Protein AF-A0A136JD74-F1 (afdb_monomer_lite)

InterPro domains:
  IPR011051 RmlC-like cupin domain superfamily [SSF51182] (63-181)
  IPR014710 RmlC-like jelly roll fold [G3DSA:2.60.120.10] (53-189)
  IPR047121 Uncharacterized protein YjlB-like [PTHR36448] (9-286)

Organism: NCBI:txid196109

Structure (mmCIF, N/CA/C/O backbone):
data_AF-A0A136JD74-F1
#
_entry.id   AF-A0A136JD74-F1
#
loop_
_atom_site.group_PDB
_atom_site.id
_atom_site.type_symbol
_atom_site.label_atom_id
_atom_site.label_alt_id
_atom_site.label_comp_id
_atom_site.label_asym_id
_atom_site.label_entity_id
_atom_site.label_seq_id
_atom_site.pdbx_PDB_ins_code
_atom_site.Cartn_x
_atom_site.Cartn_y
_atom_site.Cartn_z
_atom_site.occupancy
_atom_site.B_iso_or_equiv
_atom_site.auth_seq_id
_atom_site.auth_comp_id
_atom_site.auth_asym_id
_atom_site.auth_atom_id
_atom_site.pdbx_PDB_model_num
ATOM 1 N N . MET A 1 1 ? -27.145 -13.474 26.879 1.00 37.44 1 MET A N 1
ATOM 2 C CA . MET A 1 1 ? -27.107 -12.300 25.980 1.00 37.44 1 MET A CA 1
ATOM 3 C C . MET A 1 1 ? -26.942 -12.824 24.567 1.00 37.44 1 MET A C 1
ATOM 5 O O . MET A 1 1 ? -26.178 -13.767 24.407 1.00 37.44 1 MET A O 1
ATOM 9 N N . ALA A 1 2 ? -27.660 -12.288 23.581 1.00 28.25 2 ALA A N 1
ATOM 10 C CA . ALA A 1 2 ? -27.424 -12.648 22.185 1.00 28.25 2 ALA A CA 1
ATOM 11 C C . ALA A 1 2 ? -26.266 -11.797 21.651 1.00 28.25 2 ALA A C 1
ATOM 13 O O . ALA A 1 2 ? -26.368 -10.573 21.622 1.00 28.25 2 ALA A O 1
ATOM 14 N N . THR A 1 3 ? -25.163 -12.434 21.264 1.00 29.62 3 THR A N 1
ATOM 15 C CA . THR A 1 3 ? -24.104 -11.790 20.481 1.00 29.62 3 THR A CA 1
ATOM 16 C C . THR A 1 3 ? -24.661 -11.465 19.101 1.00 29.62 3 THR A C 1
ATOM 18 O O . THR A 1 3 ? -25.024 -12.377 18.359 1.00 29.62 3 THR A O 1
ATOM 21 N N . ALA A 1 4 ? -24.758 -10.180 18.764 1.00 30.02 4 ALA A N 1
ATOM 22 C CA . ALA A 1 4 ? -25.176 -9.755 17.436 1.00 30.02 4 ALA A CA 1
ATOM 23 C C . ALA A 1 4 ? -24.087 -10.125 16.418 1.00 30.02 4 ALA A C 1
ATOM 25 O O . ALA A 1 4 ? -23.020 -9.518 16.390 1.00 30.02 4 ALA A O 1
ATOM 26 N N . THR A 1 5 ? -24.347 -11.134 15.588 1.00 29.72 5 THR A N 1
ATOM 27 C CA . THR A 1 5 ? -23.496 -11.447 14.437 1.00 29.72 5 THR A CA 1
ATOM 28 C C . THR A 1 5 ? -23.802 -10.449 13.325 1.00 29.72 5 THR A C 1
ATOM 30 O O . THR A 1 5 ? -24.712 -10.663 12.522 1.00 29.72 5 THR A O 1
ATOM 33 N N . THR A 1 6 ? -23.055 -9.343 13.286 1.00 33.88 6 THR A N 1
ATOM 34 C CA . THR A 1 6 ? -23.098 -8.394 12.167 1.00 33.88 6 THR A CA 1
ATOM 35 C C . THR A 1 6 ? -22.727 -9.138 10.892 1.00 33.88 6 THR A C 1
ATOM 37 O O . THR A 1 6 ? -21.582 -9.541 10.701 1.00 33.88 6 THR A O 1
ATOM 40 N N . THR A 1 7 ? -23.715 -9.372 10.030 1.00 34.44 7 THR A N 1
ATOM 41 C CA . THR A 1 7 ? -23.489 -10.050 8.753 1.00 34.44 7 THR A CA 1
ATOM 42 C C . THR A 1 7 ? -23.015 -9.001 7.759 1.00 34.44 7 THR A C 1
ATOM 44 O O . THR A 1 7 ? -23.830 -8.322 7.140 1.00 34.44 7 THR A O 1
ATOM 47 N N . ILE A 1 8 ? -21.697 -8.832 7.649 1.00 45.12 8 ILE A N 1
ATOM 48 C CA . ILE A 1 8 ? -21.101 -7.961 6.635 1.00 45.12 8 ILE A CA 1
ATOM 49 C C . ILE A 1 8 ? -21.423 -8.574 5.268 1.00 45.12 8 ILE A C 1
ATOM 51 O O . ILE A 1 8 ? -20.987 -9.683 4.958 1.00 45.12 8 ILE A O 1
ATOM 55 N N . THR A 1 9 ? -22.203 -7.873 4.444 1.00 50.06 9 THR A N 1
ATOM 56 C CA . THR A 1 9 ? -22.312 -8.200 3.018 1.00 50.06 9 THR A CA 1
ATOM 57 C C . THR A 1 9 ? -20.942 -7.989 2.389 1.00 50.06 9 THR A C 1
ATOM 59 O O . THR A 1 9 ? -20.477 -6.849 2.339 1.00 50.06 9 THR A O 1
ATOM 62 N N . MET A 1 10 ? -20.301 -9.079 1.955 1.00 61.66 10 MET A N 1
ATOM 63 C CA . MET A 1 10 ? -18.968 -9.049 1.348 1.00 61.66 10 MET A CA 1
ATOM 64 C C . MET A 1 10 ? -18.929 -8.006 0.228 1.00 61.66 10 MET A C 1
ATOM 66 O O . MET A 1 10 ? -19.752 -8.040 -0.687 1.00 61.66 10 MET A O 1
ATOM 70 N N . ALA A 1 11 ? -17.995 -7.061 0.314 1.00 70.44 11 ALA A N 1
ATOM 71 C CA . ALA A 1 11 ? -17.765 -6.109 -0.759 1.00 70.44 11 ALA A CA 1
ATOM 72 C C . ALA A 1 11 ? -16.922 -6.791 -1.842 1.00 70.44 11 ALA A C 1
ATOM 74 O O . ALA A 1 11 ? -15.785 -7.170 -1.574 1.00 70.44 11 ALA A O 1
ATOM 75 N N . GLU A 1 12 ? -17.466 -6.940 -3.049 1.00 84.38 12 GLU A N 1
ATOM 76 C CA . GLU A 1 12 ? -16.691 -7.406 -4.203 1.00 84.38 12 GLU A CA 1
ATOM 77 C C . GLU A 1 12 ? -15.569 -6.394 -4.522 1.00 84.38 12 GLU A C 1
ATOM 79 O O . GLU A 1 12 ? -15.837 -5.183 -4.553 1.00 84.38 12 GLU A O 1
ATOM 84 N N . PRO A 1 13 ? -14.317 -6.843 -4.740 1.00 93.06 13 PRO A N 1
ATOM 85 C CA . PRO A 1 13 ? -13.222 -5.956 -5.102 1.00 93.06 13 PRO A CA 1
ATOM 86 C C . PRO A 1 13 ? -13.303 -5.508 -6.564 1.00 93.06 13 PRO A C 1
ATOM 88 O O . PRO A 1 13 ? -13.717 -6.249 -7.455 1.00 93.06 13 PRO A O 1
ATOM 91 N N . VAL A 1 14 ? -12.784 -4.313 -6.828 1.00 93.94 14 VAL A N 1
ATOM 92 C CA . VAL A 1 14 ? -12.303 -3.924 -8.154 1.00 93.94 14 VAL A CA 1
ATOM 93 C C . VAL A 1 14 ? -10.985 -4.658 -8.405 1.00 93.94 14 VAL A C 1
ATOM 95 O O . VAL A 1 14 ? -10.062 -4.592 -7.592 1.00 93.94 14 VAL A O 1
ATOM 98 N N . VAL A 1 15 ? -10.907 -5.369 -9.528 1.00 95.00 15 VAL A N 1
ATOM 99 C CA . VAL A 1 15 ? -9.794 -6.264 -9.871 1.00 95.00 15 VAL A CA 1
ATOM 100 C C . VAL A 1 15 ? -8.930 -5.622 -10.955 1.00 95.00 15 VAL A C 1
ATOM 102 O O . VAL A 1 15 ? -9.424 -5.333 -12.045 1.00 95.00 15 VAL A O 1
ATOM 105 N N . TYR A 1 16 ? -7.640 -5.428 -10.680 1.00 94.81 16 TYR A N 1
ATOM 106 C CA . TYR A 1 16 ? -6.674 -4.896 -11.643 1.00 94.81 16 TYR A CA 1
ATOM 107 C C . TYR A 1 16 ? -5.622 -5.950 -11.999 1.00 94.81 16 TYR A C 1
ATOM 109 O O . TYR A 1 16 ? -4.758 -6.292 -11.193 1.00 94.81 16 TYR A O 1
ATOM 117 N N . HIS A 1 17 ? -5.657 -6.421 -13.246 1.00 94.94 17 HIS A N 1
ATOM 118 C CA . HIS A 1 17 ? -4.549 -7.172 -13.834 1.00 94.94 17 HIS A CA 1
ATOM 119 C C . HIS A 1 17 ? -3.527 -6.182 -14.399 1.00 94.94 17 HIS A C 1
ATOM 121 O O . HIS A 1 17 ? -3.814 -5.467 -15.362 1.00 94.94 17 HIS A O 1
ATOM 127 N N . ILE A 1 18 ? -2.348 -6.135 -13.780 1.00 93.62 18 ILE A N 1
ATOM 128 C CA . ILE A 1 18 ? -1.249 -5.237 -14.140 1.00 93.62 18 ILE A CA 1
ATOM 129 C C . ILE A 1 18 ? -0.120 -6.103 -14.722 1.00 93.62 18 ILE A C 1
ATOM 131 O O . ILE A 1 18 ? 0.474 -6.877 -13.976 1.00 93.62 18 ILE A O 1
ATOM 135 N N . PRO A 1 19 ? 0.175 -6.032 -16.034 1.00 93.44 19 PRO A N 1
ATOM 136 C CA . PRO A 1 19 ? 1.249 -6.819 -16.636 1.00 93.44 19 PRO A CA 1
ATOM 137 C C . PRO A 1 19 ? 2.637 -6.442 -16.104 1.00 93.44 19 PRO A C 1
ATOM 139 O O . PRO A 1 19 ? 2.868 -5.304 -15.699 1.00 93.44 19 PRO A O 1
ATOM 142 N N . ALA A 1 20 ? 3.584 -7.377 -16.190 1.00 94.88 20 ALA A N 1
ATOM 143 C CA . ALA A 1 20 ? 5.007 -7.099 -16.007 1.00 94.88 20 ALA A CA 1
ATOM 144 C C . ALA A 1 20 ? 5.484 -5.966 -16.930 1.00 94.88 20 ALA A C 1
ATOM 146 O O . ALA A 1 20 ? 5.112 -5.919 -18.107 1.00 94.88 20 ALA A O 1
ATOM 147 N N . THR A 1 21 ? 6.334 -5.080 -16.413 1.00 92.69 21 THR A N 1
ATOM 148 C CA . THR A 1 21 ? 7.011 -4.054 -17.219 1.00 92.69 21 THR A CA 1
ATOM 149 C C . THR A 1 21 ? 8.439 -4.506 -17.549 1.00 92.69 21 THR A C 1
ATOM 151 O O . THR A 1 21 ? 8.781 -5.685 -17.433 1.00 92.69 21 THR A O 1
ATOM 154 N N . LYS A 1 22 ? 9.308 -3.587 -17.991 1.00 91.94 22 LYS A N 1
ATOM 155 C CA . LYS A 1 22 ? 10.726 -3.903 -18.192 1.00 91.94 22 LYS A CA 1
ATOM 156 C C . LYS A 1 22 ? 11.478 -3.957 -16.859 1.00 91.94 22 LYS A C 1
ATOM 158 O O . LYS A 1 22 ? 12.457 -4.694 -16.759 1.00 91.94 22 LYS A O 1
ATOM 163 N N . LEU A 1 23 ? 11.071 -3.151 -15.877 1.00 93.31 23 LEU A N 1
ATOM 164 C CA . LEU A 1 23 ? 11.782 -2.974 -14.607 1.00 93.31 23 LEU A CA 1
ATOM 165 C C . LEU A 1 23 ? 11.029 -3.517 -13.386 1.00 93.31 23 LEU A C 1
ATOM 167 O O . LEU A 1 23 ? 11.675 -3.774 -12.368 1.00 93.31 23 LEU A O 1
ATOM 171 N N . ILE A 1 24 ? 9.711 -3.703 -13.478 1.00 95.62 24 ILE A N 1
ATOM 172 C CA . ILE A 1 24 ? 8.849 -4.192 -12.399 1.00 95.62 24 ILE A CA 1
ATOM 173 C C . ILE A 1 24 ? 8.311 -5.586 -12.742 1.00 95.62 24 ILE A C 1
ATOM 175 O O . ILE A 1 24 ? 7.776 -5.768 -13.840 1.00 95.62 24 ILE A O 1
ATOM 179 N N . PRO A 1 25 ? 8.390 -6.555 -11.805 1.00 96.25 25 PRO A N 1
ATOM 180 C CA . PRO A 1 25 ? 7.850 -7.889 -12.020 1.00 96.25 25 PRO A CA 1
ATOM 181 C C . PRO A 1 25 ? 6.346 -7.883 -12.274 1.00 96.25 25 PRO A C 1
ATOM 183 O O . PRO A 1 25 ? 5.941 -8.493 -13.253 1.00 96.25 25 PRO A O 1
ATOM 186 N N . ASN A 1 26 ? 5.562 -7.203 -11.421 1.00 96.69 26 ASN A N 1
ATOM 187 C CA . ASN A 1 26 ? 4.097 -7.265 -11.292 1.00 96.69 26 ASN A CA 1
ATOM 188 C C . ASN A 1 26 ? 3.550 -8.697 -11.234 1.00 96.69 26 ASN A C 1
ATOM 190 O O . ASN A 1 26 ? 3.833 -9.535 -12.081 1.00 96.69 26 ASN A O 1
ATOM 194 N N . SER A 1 27 ? 2.758 -9.020 -10.215 1.00 96.06 27 SER A N 1
ATOM 195 C CA . SER A 1 27 ? 2.298 -10.401 -10.075 1.00 96.06 27 SER A CA 1
ATOM 196 C C . SER A 1 27 ? 1.406 -10.850 -11.232 1.00 96.06 27 SER A C 1
ATOM 198 O O . SER A 1 27 ? 0.646 -10.074 -11.809 1.00 96.06 27 SER A O 1
ATOM 200 N N . THR A 1 28 ? 1.459 -12.148 -11.519 1.00 95.56 28 THR A N 1
ATOM 201 C CA . THR A 1 28 ? 0.451 -12.841 -12.328 1.00 95.56 28 THR A CA 1
ATOM 202 C C . THR A 1 28 ? -0.924 -12.831 -11.651 1.00 95.56 28 THR A C 1
ATOM 204 O O . THR A 1 28 ? -1.945 -12.906 -12.337 1.00 95.56 28 THR A O 1
ATOM 207 N N . GLN A 1 29 ? -0.955 -12.697 -10.321 1.00 97.19 29 GLN A N 1
ATOM 208 C CA . GLN A 1 29 ? -2.169 -12.497 -9.535 1.00 97.19 29 GLN A CA 1
ATOM 209 C C . GLN A 1 29 ? -2.637 -11.030 -9.617 1.00 97.19 29 GLN A C 1
ATOM 211 O O . GLN A 1 29 ? -1.803 -10.123 -9.647 1.00 97.19 29 GLN A O 1
ATOM 216 N N . PRO A 1 30 ? -3.951 -10.750 -9.635 1.00 97.00 30 PRO A N 1
ATOM 217 C CA . PRO A 1 30 ? -4.457 -9.382 -9.703 1.00 97.00 30 PRO A CA 1
ATOM 218 C C . PRO A 1 30 ? -4.313 -8.607 -8.385 1.00 97.00 30 PRO A C 1
ATOM 220 O O . PRO A 1 30 ? -4.524 -9.145 -7.295 1.00 97.00 30 PRO A O 1
ATOM 223 N N . LEU A 1 31 ? -4.072 -7.299 -8.507 1.00 97.94 31 LEU A N 1
ATOM 224 C CA . LEU A 1 31 ? -4.288 -6.326 -7.435 1.00 97.94 31 LEU A CA 1
ATOM 225 C C . LEU A 1 31 ? -5.791 -6.231 -7.139 1.00 97.94 31 LEU A C 1
ATOM 227 O O . LEU A 1 31 ? -6.598 -6.058 -8.058 1.00 97.94 31 LEU A O 1
ATOM 231 N N . LEU A 1 32 ? -6.159 -6.302 -5.860 1.00 97.44 32 LEU A N 1
ATOM 232 C CA . LEU A 1 32 ? -7.546 -6.206 -5.406 1.00 97.44 32 LEU A CA 1
ATOM 233 C C . LEU A 1 32 ? -7.754 -4.901 -4.637 1.00 97.44 32 LEU A C 1
ATOM 235 O O . LEU A 1 32 ? -7.049 -4.634 -3.665 1.00 97.44 32 LEU A O 1
ATOM 239 N N . TYR A 1 33 ? -8.733 -4.103 -5.055 1.00 96.56 33 TYR A N 1
ATOM 240 C CA . TYR A 1 33 ? -9.095 -2.828 -4.435 1.00 96.56 33 TYR A CA 1
ATOM 241 C C . TYR A 1 33 ? -10.541 -2.875 -3.931 1.00 96.56 33 TYR A C 1
ATOM 243 O O . TYR A 1 33 ? -11.453 -3.199 -4.684 1.00 96.56 33 TYR A O 1
ATOM 251 N N . TYR A 1 34 ? -10.766 -2.521 -2.668 1.00 94.81 34 TYR A N 1
ATOM 252 C CA . TYR A 1 34 ? -12.068 -2.535 -2.006 1.00 94.81 34 TYR A CA 1
ATOM 253 C C . TYR A 1 34 ? -12.481 -1.099 -1.608 1.00 94.81 34 TYR A C 1
ATOM 255 O O . TYR A 1 34 ? -12.083 -0.624 -0.538 1.00 94.81 34 TYR A O 1
ATOM 263 N N . PRO A 1 35 ? -13.281 -0.390 -2.435 1.00 92.44 35 PRO A N 1
ATOM 264 C CA . PRO A 1 35 ? -13.649 1.004 -2.181 1.00 92.44 35 PRO A CA 1
ATOM 265 C C . PRO A 1 35 ? -14.556 1.154 -0.951 1.00 92.44 35 PRO A C 1
ATOM 267 O O . PRO A 1 35 ? -15.652 0.573 -0.896 1.00 92.44 35 PRO A O 1
ATOM 270 N N . GLY A 1 36 ? -14.126 1.954 0.023 1.00 91.75 36 GLY A N 1
ATOM 271 C CA . GLY A 1 36 ? -14.845 2.230 1.266 1.00 91.75 36 GLY A CA 1
ATOM 272 C C . GLY A 1 36 ? -15.161 0.986 2.102 1.00 91.75 36 GLY A C 1
ATOM 273 O O . GLY A 1 36 ? -16.203 0.960 2.757 1.00 91.75 36 GLY A O 1
ATOM 274 N N . PHE A 1 37 ? -14.319 -0.053 2.063 1.00 92.75 37 PHE A N 1
ATOM 275 C CA . PHE A 1 37 ? -14.494 -1.297 2.824 1.00 92.75 37 PHE A CA 1
ATOM 276 C C . PHE A 1 37 ? -14.844 -1.037 4.300 1.00 92.75 37 PHE A C 1
ATOM 278 O O . PHE A 1 37 ? -15.880 -1.496 4.787 1.00 92.75 37 PHE A O 1
ATOM 285 N N . PHE A 1 38 ? -14.046 -0.214 4.989 1.00 91.94 38 PHE A N 1
ATOM 286 C CA . PHE A 1 38 ? -14.247 0.081 6.413 1.00 91.94 38 PHE A CA 1
ATOM 287 C C . PHE A 1 38 ? -15.373 1.096 6.694 1.00 91.94 38 PHE A C 1
ATOM 289 O O . PHE A 1 38 ? -15.821 1.197 7.834 1.00 91.94 38 PHE A O 1
ATOM 296 N N . LEU A 1 39 ? -15.906 1.783 5.674 1.00 87.12 39 LEU A N 1
ATOM 297 C CA . LEU A 1 39 ? -17.080 2.665 5.810 1.00 87.12 39 LEU A CA 1
ATOM 298 C C . LEU A 1 39 ? -18.411 1.895 5.780 1.00 87.12 39 LEU A C 1
ATOM 300 O O . LEU A 1 39 ? -19.413 2.345 6.338 1.00 87.12 39 LEU A O 1
ATOM 304 N N . ARG A 1 40 ? -18.448 0.718 5.143 1.00 68.00 40 ARG A N 1
ATOM 305 C CA . ARG A 1 40 ? -19.663 -0.118 5.063 1.00 68.00 40 ARG A CA 1
ATOM 306 C C . ARG A 1 40 ? -19.948 -0.870 6.364 1.00 68.00 40 ARG A C 1
ATOM 308 O O . ARG A 1 40 ? -21.089 -1.232 6.622 1.00 68.00 40 ARG A O 1
ATOM 315 N N . SER A 1 41 ? -18.932 -1.079 7.205 1.00 54.72 41 SER A N 1
ATOM 316 C CA . SER A 1 41 ? -19.100 -1.746 8.504 1.00 54.72 41 SER A CA 1
ATOM 317 C C . SER A 1 41 ? -19.730 -0.851 9.583 1.00 54.72 41 SER A C 1
ATOM 319 O O . SER A 1 41 ? -20.150 -1.370 10.618 1.00 54.72 41 SER A O 1
ATOM 321 N N . SER A 1 42 ? -19.799 0.468 9.371 1.00 47.41 42 SER A N 1
ATOM 322 C CA . SER A 1 42 ? -20.421 1.436 10.290 1.00 47.41 42 SER A CA 1
ATOM 323 C C . SER A 1 42 ? -21.808 1.915 9.837 1.00 47.41 42 SER A C 1
ATOM 325 O O . SER A 1 42 ? -22.573 2.429 10.653 1.00 47.41 42 SER A O 1
ATOM 327 N N . SER A 1 43 ? -22.169 1.723 8.564 1.00 43.56 43 SER A N 1
ATOM 328 C CA . SER A 1 43 ? -23.389 2.265 7.953 1.00 43.56 43 SER A CA 1
ATOM 329 C C . SER A 1 43 ? -24.487 1.209 7.758 1.00 43.56 43 SER A C 1
ATOM 331 O O . SER A 1 43 ? -24.585 0.521 6.745 1.00 43.56 43 SER A O 1
ATOM 333 N N . SER A 1 44 ? -25.397 1.127 8.732 1.00 39.66 44 SER A N 1
ATOM 334 C CA . SER A 1 44 ? -26.669 0.406 8.596 1.00 39.66 44 SER A CA 1
ATOM 335 C C . SER A 1 44 ? -27.690 1.222 7.779 1.00 39.66 44 SER A C 1
ATOM 337 O O . SER A 1 44 ? -28.687 1.696 8.331 1.00 39.66 44 SER A O 1
ATOM 339 N N . SER A 1 45 ? -27.490 1.381 6.466 1.00 39.75 45 SER A N 1
ATOM 340 C CA . SER A 1 45 ? -28.545 1.892 5.574 1.00 39.75 45 SER A CA 1
ATOM 341 C C . SER A 1 45 ? -28.443 1.384 4.130 1.00 39.75 45 SER A C 1
ATOM 343 O O . SER A 1 45 ? -27.377 1.100 3.592 1.00 39.75 45 SER A O 1
ATOM 345 N N . THR A 1 46 ? -29.608 1.230 3.503 1.00 35.78 46 THR A N 1
ATOM 346 C CA . THR A 1 46 ? -29.776 0.806 2.108 1.00 35.78 46 THR A CA 1
ATOM 347 C C . THR A 1 46 ? -29.399 1.926 1.141 1.00 35.78 46 THR A C 1
ATOM 349 O O . THR A 1 46 ? -29.940 3.025 1.249 1.00 35.78 46 THR A O 1
ATOM 352 N N . ALA A 1 47 ? -28.535 1.630 0.168 1.00 39.34 47 ALA A N 1
ATOM 353 C CA . ALA A 1 47 ? -28.010 2.615 -0.775 1.00 39.34 47 ALA A CA 1
ATOM 354 C C . ALA A 1 47 ? -29.080 3.273 -1.673 1.00 39.34 47 ALA A C 1
ATOM 356 O O . ALA A 1 47 ? -29.991 2.615 -2.179 1.00 39.34 47 ALA A O 1
ATOM 357 N N . SER A 1 48 ? -28.882 4.566 -1.929 1.00 36.97 48 SER A N 1
ATOM 358 C CA . SER A 1 48 ? -29.526 5.389 -2.963 1.00 36.97 48 SER A CA 1
ATOM 359 C C . SER A 1 48 ? -28.423 6.232 -3.649 1.00 36.97 48 SER A C 1
ATOM 361 O O . SER A 1 48 ? -27.285 6.196 -3.177 1.00 36.97 48 SER A O 1
ATOM 363 N N . PRO A 1 49 ? -28.659 6.917 -4.785 1.00 48.84 49 PRO A N 1
ATOM 364 C CA . PRO A 1 49 ? -27.573 7.527 -5.555 1.00 48.84 49 PRO A CA 1
ATOM 365 C C . PRO A 1 49 ? -26.998 8.784 -4.884 1.00 48.84 49 PRO A C 1
ATOM 367 O O . PRO A 1 49 ? -27.722 9.524 -4.222 1.00 48.84 49 PRO A O 1
ATOM 370 N N . ALA A 1 50 ? -25.701 9.010 -5.119 1.00 52.44 50 ALA A N 1
ATOM 371 C CA . ALA A 1 50 ? -24.832 9.950 -4.409 1.00 52.44 50 ALA A CA 1
ATOM 372 C C . ALA A 1 50 ? -25.450 11.328 -4.098 1.00 52.44 50 ALA A C 1
ATOM 374 O O . ALA A 1 50 ? -25.758 12.113 -5.000 1.00 52.44 50 ALA A O 1
ATOM 375 N N . ASN A 1 51 ? -25.538 11.643 -2.803 1.00 55.50 51 ASN A N 1
ATOM 376 C CA . ASN A 1 51 ? -25.731 13.005 -2.304 1.00 55.50 51 ASN A CA 1
ATOM 377 C C . ASN A 1 51 ? -24.348 13.687 -2.152 1.00 55.50 51 ASN A C 1
ATOM 379 O O . ASN A 1 51 ? -23.462 13.088 -1.541 1.00 55.50 51 ASN A O 1
ATOM 383 N N . PRO A 1 52 ? -24.136 14.934 -2.626 1.00 55.00 52 PRO A N 1
ATOM 384 C CA . PRO A 1 52 ? -22.899 15.687 -2.378 1.00 55.00 52 PRO A CA 1
ATOM 385 C C . PRO A 1 52 ? -22.472 15.783 -0.900 1.00 55.00 52 PRO A C 1
ATOM 387 O O . PRO A 1 52 ? -21.287 15.940 -0.610 1.00 55.00 52 PRO A O 1
ATOM 390 N N . GLU A 1 53 ? -23.407 15.670 0.047 1.00 56.59 53 GLU A N 1
ATOM 391 C CA . GLU A 1 53 ? -23.084 15.616 1.481 1.00 56.59 53 GLU A CA 1
ATOM 392 C C . GLU A 1 53 ? -22.426 14.281 1.890 1.00 56.59 53 GLU A C 1
ATOM 394 O O . GLU A 1 53 ? -21.511 14.294 2.708 1.00 56.59 53 GLU A O 1
ATOM 399 N N . GLU A 1 54 ? -22.796 13.152 1.270 1.00 57.16 54 GLU A N 1
ATOM 400 C CA . GLU A 1 54 ? -22.158 11.839 1.494 1.00 57.16 54 GLU A CA 1
ATOM 401 C C . GLU A 1 54 ? -20.745 11.779 0.891 1.00 57.16 54 GLU A C 1
ATOM 403 O O . GLU A 1 54 ? -19.863 11.102 1.420 1.00 57.16 54 GLU A O 1
ATOM 408 N N . GLU A 1 55 ? -20.508 12.469 -0.230 1.00 55.25 55 GLU A N 1
ATOM 409 C CA . GLU A 1 55 ? -19.159 12.616 -0.795 1.00 55.25 55 GLU A CA 1
ATOM 410 C C . GLU A 1 55 ? -18.268 13.445 0.134 1.00 55.25 55 GLU A C 1
ATOM 412 O O . GLU A 1 55 ? -17.120 13.073 0.383 1.00 55.25 55 GLU A O 1
ATOM 417 N N . LYS A 1 56 ? -18.819 14.510 0.728 1.00 53.69 56 LYS A N 1
ATOM 418 C CA . LYS A 1 56 ? -18.117 15.310 1.731 1.00 53.69 56 LYS A CA 1
ATOM 419 C C . LYS A 1 56 ? -17.831 14.517 3.015 1.00 53.69 56 LYS A C 1
ATOM 421 O O . LYS A 1 56 ? -16.723 14.601 3.539 1.00 53.69 56 LYS A O 1
ATOM 426 N N . GLU A 1 57 ? -18.777 13.714 3.498 1.00 57.41 57 GLU A N 1
ATOM 427 C CA . GLU A 1 57 ? -18.591 12.868 4.687 1.00 57.41 57 GLU A CA 1
ATOM 428 C C . GLU A 1 57 ? -17.478 11.820 4.479 1.00 57.41 57 GLU A C 1
ATOM 430 O O . GLU A 1 57 ? -16.634 11.633 5.354 1.00 57.41 57 GLU A O 1
ATOM 435 N N . LYS A 1 58 ? -17.374 11.226 3.280 1.00 55.16 58 LYS A N 1
ATOM 436 C CA . LYS A 1 58 ? -16.238 10.357 2.892 1.00 55.16 58 LYS A CA 1
ATOM 437 C C . LYS A 1 58 ? -14.892 11.091 2.838 1.00 55.16 58 LYS A C 1
ATOM 439 O O . LYS A 1 58 ? -13.850 10.457 2.992 1.00 55.16 58 LYS A O 1
ATOM 444 N N . GLN A 1 59 ? -14.905 12.402 2.596 1.00 55.03 59 GLN A N 1
ATOM 445 C CA . GLN A 1 59 ? -13.709 13.247 2.541 1.00 55.03 59 GLN A CA 1
ATOM 446 C C . GLN A 1 59 ? -13.162 13.580 3.942 1.00 55.03 59 GLN A C 1
ATOM 448 O O . GLN A 1 59 ? -11.959 13.776 4.083 1.00 55.03 59 GLN A O 1
ATOM 453 N N . GLU A 1 60 ? -14.032 13.647 4.957 1.00 68.19 60 GLU A N 1
ATOM 454 C CA . GLU A 1 60 ? -13.701 14.018 6.347 1.00 68.19 60 GLU A CA 1
ATOM 455 C C . GLU A 1 60 ? -13.638 12.806 7.308 1.00 68.19 60 GLU A C 1
ATOM 457 O O . GLU A 1 60 ? -13.284 12.959 8.478 1.00 68.19 60 GLU A O 1
ATOM 462 N N . ALA A 1 61 ? -13.959 11.596 6.835 1.00 83.19 61 ALA A N 1
ATOM 463 C CA . ALA A 1 61 ? -13.955 10.379 7.643 1.00 83.19 61 ALA A CA 1
ATOM 464 C C . ALA A 1 61 ? -12.552 9.992 8.161 1.00 83.19 61 ALA A C 1
ATOM 466 O O . ALA A 1 61 ? -11.551 10.056 7.446 1.00 83.19 61 ALA A O 1
ATOM 467 N N . VAL A 1 62 ? -12.510 9.508 9.406 1.00 91.12 62 VAL A N 1
ATOM 468 C CA . VAL A 1 62 ? -11.324 8.930 10.056 1.00 91.12 62 VAL A CA 1
ATOM 469 C C . VAL A 1 62 ? -11.659 7.498 10.460 1.00 91.12 62 VAL A C 1
ATOM 471 O O . VAL A 1 62 ? -12.609 7.275 11.212 1.00 91.12 62 VAL A O 1
ATOM 474 N N . ILE A 1 63 ? -10.893 6.524 9.969 1.00 95.06 63 ILE A N 1
ATOM 475 C CA . ILE A 1 63 ? -11.039 5.121 10.373 1.00 95.06 63 ILE A CA 1
ATOM 476 C C . ILE A 1 63 ? -10.208 4.871 11.630 1.00 95.06 63 ILE A C 1
ATOM 478 O O . ILE A 1 63 ? -9.027 5.208 11.681 1.00 95.06 63 ILE A O 1
ATOM 482 N N . ASP A 1 64 ? -10.811 4.229 12.630 1.00 93.94 64 ASP A N 1
ATOM 483 C CA . ASP A 1 64 ? -10.092 3.726 13.800 1.00 93.94 64 ASP A CA 1
ATOM 484 C C . ASP A 1 64 ? -9.057 2.673 13.371 1.00 93.94 64 ASP A C 1
ATOM 486 O O . ASP A 1 64 ? -9.399 1.562 12.953 1.00 93.94 64 ASP A O 1
ATOM 490 N N . ALA A 1 65 ? -7.777 3.022 13.511 1.00 94.94 65 ALA A N 1
ATOM 491 C CA . ALA A 1 65 ? -6.655 2.155 13.172 1.00 94.94 65 ALA A CA 1
ATOM 492 C C . ALA A 1 65 ? -6.695 0.812 13.920 1.00 94.94 65 ALA A C 1
ATOM 494 O O . ALA A 1 65 ? -6.249 -0.201 13.380 1.00 94.94 65 ALA A O 1
ATOM 495 N N . THR A 1 66 ? -7.275 0.767 15.126 1.00 94.81 66 THR A N 1
ATOM 496 C CA . THR A 1 66 ? -7.391 -0.480 15.891 1.00 94.81 66 THR A CA 1
ATOM 497 C C . THR A 1 66 ? -8.437 -1.431 15.317 1.00 94.81 66 THR A C 1
ATOM 499 O O . THR A 1 66 ? -8.236 -2.641 15.373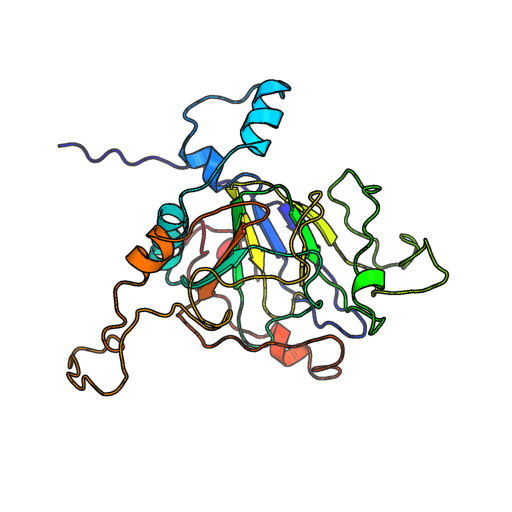 1.00 94.81 66 THR A O 1
ATOM 502 N N . THR A 1 67 ? -9.493 -0.909 14.682 1.00 94.62 67 THR A N 1
ATOM 503 C CA . THR A 1 67 ? -10.488 -1.723 13.962 1.00 94.62 67 THR A CA 1
ATOM 504 C C . THR A 1 67 ? -9.851 -2.434 12.762 1.00 94.62 67 THR A C 1
ATOM 506 O O . THR A 1 67 ? -10.115 -3.613 12.528 1.00 94.62 67 THR A O 1
ATOM 509 N N . VAL A 1 68 ? -8.967 -1.747 12.029 1.00 96.62 68 VAL A N 1
ATOM 510 C CA . VAL A 1 68 ? -8.220 -2.347 10.910 1.00 96.62 68 VAL A CA 1
ATOM 511 C C . VAL A 1 68 ? -7.179 -3.355 11.411 1.00 96.62 68 VAL A C 1
ATOM 513 O O . VAL A 1 68 ? -7.118 -4.479 10.914 1.00 96.62 68 VAL A O 1
ATOM 516 N N . PHE A 1 69 ? -6.397 -2.975 12.426 1.00 95.44 69 PHE A N 1
ATOM 517 C CA . PHE A 1 69 ? -5.385 -3.827 13.057 1.00 95.44 69 PHE A CA 1
ATOM 518 C C . PHE A 1 69 ? -5.969 -5.149 13.572 1.00 95.44 69 PHE A C 1
ATOM 520 O O . PHE A 1 69 ? -5.419 -6.218 13.298 1.00 95.44 69 PHE A O 1
ATOM 527 N N . ASP A 1 70 ? -7.091 -5.090 14.298 1.00 95.19 70 ASP A N 1
ATOM 528 C CA . ASP A 1 70 ? -7.728 -6.278 14.868 1.00 95.19 70 ASP A CA 1
ATOM 529 C C . ASP A 1 70 ? -8.250 -7.219 13.767 1.00 95.19 70 ASP A C 1
ATOM 531 O O . ASP A 1 70 ? -8.097 -8.435 13.894 1.00 95.19 70 ASP A O 1
ATOM 535 N N . LEU A 1 71 ? -8.788 -6.680 12.661 1.00 95.69 71 LEU A N 1
ATOM 536 C CA . LEU A 1 71 ? -9.246 -7.473 11.511 1.00 95.69 71 LEU A CA 1
ATOM 537 C C . LEU A 1 71 ? -8.085 -8.174 10.790 1.00 95.69 71 LEU A C 1
ATOM 539 O O . LEU A 1 71 ? -8.153 -9.380 10.543 1.00 95.69 71 LEU A O 1
ATOM 543 N N . PHE A 1 72 ? -7.003 -7.448 10.492 1.00 95.81 72 PHE A N 1
ATOM 544 C CA . PHE A 1 72 ? -5.803 -8.034 9.886 1.00 95.81 72 PHE A CA 1
ATOM 545 C C . PHE A 1 72 ? -5.238 -9.151 10.774 1.00 95.81 72 PHE A C 1
ATOM 547 O O . PHE A 1 72 ? -5.051 -10.283 10.314 1.00 95.81 72 PHE A O 1
ATOM 554 N N . ARG A 1 73 ? -5.077 -8.875 12.075 1.00 94.25 73 ARG A N 1
ATOM 555 C CA . ARG A 1 73 ? -4.584 -9.845 13.061 1.00 94.25 73 ARG A CA 1
ATOM 556 C C . ARG A 1 73 ? -5.490 -11.076 13.160 1.00 94.25 73 ARG A C 1
ATOM 558 O O . ARG A 1 73 ? -4.976 -12.190 13.256 1.00 94.25 73 ARG A O 1
ATOM 565 N N . GLN A 1 74 ? -6.813 -10.906 13.107 1.00 94.94 74 GLN A N 1
ATOM 566 C CA . GLN A 1 74 ? -7.783 -12.009 13.113 1.00 94.94 74 GLN A CA 1
ATOM 567 C C . GLN A 1 74 ? -7.584 -12.972 11.931 1.00 94.94 74 GLN A C 1
ATOM 569 O O . GLN A 1 74 ? -7.810 -14.175 12.077 1.00 94.94 74 GLN A O 1
ATOM 574 N N . HIS A 1 75 ? -7.134 -12.467 10.781 1.00 95.50 75 HIS A N 1
ATOM 575 C CA . HIS A 1 75 ? -6.850 -13.261 9.585 1.00 95.50 75 HIS A CA 1
ATOM 576 C C . HIS A 1 75 ? -5.371 -13.664 9.441 1.00 95.50 75 HIS A C 1
ATOM 578 O O . HIS A 1 75 ? -4.981 -14.198 8.406 1.00 95.50 75 HIS A O 1
ATOM 584 N N . GLY A 1 76 ? -4.542 -13.462 10.473 1.00 93.88 76 GLY A N 1
ATOM 585 C CA . GLY A 1 76 ? -3.127 -13.850 10.457 1.00 93.88 76 GLY A CA 1
ATOM 586 C C . GLY A 1 76 ? -2.215 -12.896 9.679 1.00 93.88 76 GLY A C 1
ATOM 587 O O . GLY A 1 76 ? -1.110 -13.284 9.304 1.00 93.88 76 GLY A O 1
ATOM 588 N N . TRP A 1 77 ? -2.658 -11.661 9.438 1.00 94.81 77 TRP A N 1
ATOM 589 C CA . TRP A 1 77 ? -1.847 -10.589 8.864 1.00 94.81 77 TRP A CA 1
ATOM 590 C C . TRP A 1 77 ? -1.370 -9.663 9.986 1.00 94.81 77 TRP A C 1
ATOM 592 O O . TRP A 1 77 ? -2.172 -9.131 10.752 1.00 94.81 77 TRP A O 1
ATOM 602 N N . GLU A 1 78 ? -0.059 -9.478 10.113 1.00 92.69 78 GLU A N 1
ATOM 603 C CA . GLU A 1 78 ? 0.515 -8.617 11.149 1.00 92.69 78 GLU A CA 1
ATOM 604 C C . GLU A 1 78 ? 0.774 -7.220 10.594 1.00 92.69 78 GLU A C 1
ATOM 606 O O . GLU A 1 78 ? 1.551 -7.063 9.649 1.00 92.69 78 GLU A O 1
ATOM 611 N N . THR A 1 79 ? 0.162 -6.202 11.207 1.00 92.38 79 THR A N 1
ATOM 612 C CA . THR A 1 79 ? 0.523 -4.802 10.967 1.00 92.38 79 THR A CA 1
ATOM 613 C C . THR A 1 79 ? 1.983 -4.566 11.320 1.00 92.38 79 THR A C 1
ATOM 615 O O . THR A 1 79 ? 2.399 -4.847 12.445 1.00 92.38 79 THR A O 1
ATOM 618 N N . GLN A 1 80 ? 2.733 -4.000 10.376 1.00 89.56 80 GLN A N 1
ATOM 619 C CA . GLN A 1 80 ? 4.115 -3.573 10.602 1.00 89.56 80 GLN A CA 1
ATOM 620 C C . GLN A 1 80 ? 4.236 -2.051 10.677 1.00 89.56 80 GLN A C 1
ATOM 622 O O . GLN A 1 80 ? 5.161 -1.565 11.308 1.00 89.56 80 GLN A O 1
ATOM 627 N N . TRP A 1 81 ? 3.307 -1.285 10.100 1.00 92.94 81 TRP A N 1
ATOM 628 C CA . TRP A 1 81 ? 3.407 0.172 10.106 1.00 92.94 81 TRP A CA 1
ATOM 629 C C . TRP A 1 81 ? 2.044 0.872 10.079 1.00 92.94 81 TRP A C 1
ATOM 631 O O . TRP A 1 81 ? 1.082 0.387 9.479 1.00 92.94 81 TRP A O 1
ATOM 641 N N . VAL A 1 82 ? 1.988 2.057 10.692 1.00 95.44 82 VAL A N 1
ATOM 642 C CA . VAL A 1 82 ? 1.040 3.128 10.348 1.00 95.44 82 VAL A CA 1
ATOM 643 C C . VAL A 1 82 ? 1.869 4.305 9.840 1.00 95.44 82 VAL A C 1
ATOM 645 O O . VAL A 1 82 ? 2.838 4.700 10.487 1.00 95.44 82 VAL A O 1
ATOM 648 N N . ALA A 1 83 ? 1.521 4.855 8.680 1.00 94.19 83 ALA A N 1
ATOM 649 C CA . ALA A 1 83 ? 2.327 5.843 7.972 1.00 94.19 83 ALA A CA 1
ATOM 650 C C . ALA A 1 83 ? 1.478 7.031 7.520 1.00 94.19 83 ALA A C 1
ATOM 652 O O . ALA A 1 83 ? 0.450 6.847 6.867 1.00 94.19 83 ALA A O 1
ATOM 653 N N . LYS A 1 84 ? 1.941 8.248 7.817 1.00 94.94 84 LYS A N 1
ATOM 654 C CA . LYS A 1 84 ? 1.443 9.481 7.199 1.00 94.94 84 LYS A CA 1
ATOM 655 C C . LYS A 1 84 ? 2.312 9.808 5.991 1.00 94.94 84 LYS A C 1
ATOM 657 O O . LYS A 1 84 ? 3.524 9.955 6.142 1.00 94.94 84 LYS A O 1
ATOM 662 N N . TYR A 1 85 ? 1.726 9.930 4.806 1.00 92.44 85 TYR A N 1
ATOM 663 C CA . TYR A 1 85 ? 2.483 10.190 3.583 1.00 92.44 85 TYR A CA 1
ATOM 664 C C . TYR A 1 85 ? 2.826 11.666 3.395 1.00 92.44 85 TYR A C 1
ATOM 666 O O . TYR A 1 85 ? 2.102 12.568 3.816 1.00 92.44 85 TYR A O 1
ATOM 674 N N . GLY A 1 86 ? 3.958 11.887 2.731 1.00 89.62 86 GLY A N 1
ATOM 675 C CA . GLY A 1 86 ? 4.361 13.181 2.201 1.00 89.62 86 GLY A CA 1
ATOM 676 C C . GLY A 1 86 ? 4.140 13.280 0.691 1.00 89.62 86 GLY A C 1
ATOM 677 O O . GLY A 1 86 ? 3.451 12.457 0.084 1.00 89.62 86 GLY A O 1
ATOM 678 N N . LEU A 1 87 ? 4.783 14.270 0.075 1.00 85.38 87 LEU A N 1
ATOM 679 C CA . LEU A 1 87 ? 4.681 14.581 -1.353 1.00 85.38 87 LEU A CA 1
ATOM 680 C C . LEU A 1 87 ? 5.191 13.466 -2.283 1.00 85.38 87 LEU A C 1
ATOM 682 O O . LEU A 1 87 ? 4.845 13.481 -3.463 1.00 85.38 87 LEU A O 1
ATOM 686 N N . SER A 1 88 ? 6.021 12.527 -1.810 1.00 78.06 88 SER A N 1
ATOM 687 C CA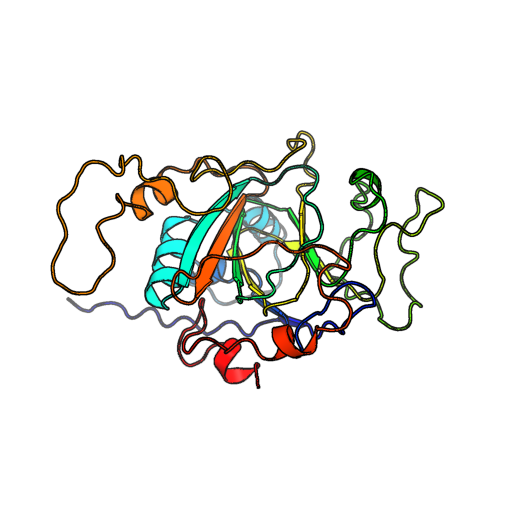 . SER A 1 88 ? 6.388 11.329 -2.577 1.00 78.06 88 SER A CA 1
ATOM 688 C C . SER A 1 88 ? 7.001 10.214 -1.731 1.00 78.06 88 SER A C 1
ATOM 690 O O . SER A 1 88 ? 7.653 10.449 -0.718 1.00 78.06 88 SER A O 1
ATOM 692 N N . GLN A 1 89 ? 6.880 9.001 -2.263 1.00 85.31 89 GLN A N 1
ATOM 693 C CA . GLN A 1 89 ? 7.653 7.804 -1.940 1.00 85.31 89 GLN A CA 1
ATOM 694 C C . GLN A 1 89 ? 8.252 7.262 -3.262 1.00 85.31 89 GLN A C 1
ATOM 696 O O . GLN A 1 89 ? 7.640 7.490 -4.316 1.00 85.31 89 GLN A O 1
ATOM 701 N N . PRO A 1 90 ? 9.424 6.598 -3.282 1.00 88.19 90 PRO A N 1
ATOM 702 C CA . PRO A 1 90 ? 9.895 5.884 -4.474 1.00 88.19 90 PRO A CA 1
ATOM 703 C C . PRO A 1 90 ? 8.919 4.769 -4.871 1.00 88.19 90 PRO A C 1
ATOM 705 O O . PRO A 1 90 ? 8.256 4.189 -4.005 1.00 88.19 90 PRO A O 1
ATOM 708 N N . SER A 1 91 ? 8.821 4.451 -6.167 1.00 92.88 91 SER A N 1
ATOM 709 C CA . SER A 1 91 ? 8.057 3.266 -6.572 1.00 92.88 91 SER A CA 1
ATOM 710 C C . SER A 1 91 ? 8.826 1.986 -6.265 1.00 92.88 91 SER A C 1
ATOM 712 O O . SER A 1 91 ? 9.937 1.789 -6.757 1.00 92.88 91 SER A O 1
ATOM 714 N N . HIS A 1 92 ? 8.213 1.126 -5.458 1.00 94.94 92 HIS A N 1
ATOM 715 C CA . HIS A 1 92 ? 8.833 -0.061 -4.883 1.00 94.94 92 HIS A CA 1
ATOM 716 C C . HIS A 1 92 ? 7.848 -1.237 -4.865 1.00 94.94 92 HIS A C 1
ATOM 718 O O . HIS A 1 92 ? 6.643 -1.047 -5.001 1.00 94.94 92 HIS A O 1
ATOM 724 N N . TYR A 1 93 ? 8.357 -2.456 -4.719 1.00 95.94 93 TYR A N 1
ATOM 725 C CA . TYR A 1 93 ? 7.584 -3.687 -4.555 1.00 95.94 93 TYR A CA 1
ATOM 726 C C . TYR A 1 93 ? 8.224 -4.585 -3.498 1.00 95.94 93 TYR A C 1
ATOM 728 O O . TYR A 1 93 ? 9.421 -4.497 -3.219 1.00 95.94 93 TYR A O 1
ATOM 736 N N . HIS A 1 94 ? 7.425 -5.511 -2.973 1.00 94.25 94 HIS A N 1
ATOM 737 C CA . HIS A 1 94 ? 7.883 -6.578 -2.092 1.00 94.25 94 HIS A CA 1
ATOM 738 C C . HIS A 1 94 ? 8.096 -7.866 -2.907 1.00 94.25 94 HIS A C 1
ATOM 740 O O . HIS A 1 94 ? 7.120 -8.427 -3.407 1.00 94.25 94 HIS A O 1
ATOM 746 N N . PRO A 1 95 ? 9.342 -8.342 -3.100 1.00 93.25 95 PRO A N 1
ATOM 747 C CA . PRO A 1 95 ? 9.616 -9.551 -3.881 1.00 93.25 95 PRO A CA 1
ATOM 748 C C . PRO A 1 95 ? 9.327 -10.859 -3.125 1.00 93.25 95 PRO A C 1
ATOM 750 O O . PRO A 1 95 ? 9.214 -11.903 -3.760 1.00 93.25 95 PRO A O 1
ATOM 753 N N . GLU A 1 96 ? 9.214 -10.828 -1.791 1.00 92.31 96 GLU A N 1
ATOM 754 C CA . GLU A 1 96 ? 9.129 -12.043 -0.953 1.00 92.31 96 GLU A CA 1
ATOM 755 C C . GLU A 1 96 ? 7.809 -12.205 -0.182 1.00 92.31 96 GLU A C 1
ATOM 757 O O . GLU A 1 96 ? 7.571 -13.246 0.437 1.00 92.31 96 GLU A O 1
ATOM 762 N N . THR A 1 97 ? 6.929 -11.202 -0.220 1.00 94.00 97 THR A N 1
ATOM 763 C CA . THR A 1 97 ? 5.651 -11.230 0.497 1.00 94.00 97 THR A CA 1
ATOM 764 C C . THR A 1 97 ? 4.571 -10.428 -0.219 1.00 94.00 97 THR A C 1
ATOM 766 O O . THR A 1 97 ? 4.853 -9.451 -0.906 1.00 94.00 97 THR A O 1
ATOM 769 N N . HIS A 1 98 ? 3.323 -10.846 -0.019 1.00 96.44 98 HIS A N 1
ATOM 770 C CA . HIS A 1 98 ? 2.135 -10.047 -0.318 1.00 96.44 98 HIS A CA 1
ATOM 771 C C . HIS A 1 98 ? 1.918 -9.007 0.785 1.00 96.44 98 HIS A C 1
ATOM 773 O O . HIS A 1 98 ? 2.411 -9.182 1.904 1.00 96.44 98 HIS A O 1
ATOM 779 N N . GLU A 1 99 ? 1.144 -7.971 0.490 1.00 96.88 99 GLU A N 1
ATOM 780 C CA . GLU A 1 99 ? 0.839 -6.872 1.407 1.00 96.88 99 GLU A CA 1
ATOM 781 C C . GLU A 1 99 ? -0.664 -6.565 1.418 1.00 96.88 99 GLU A C 1
ATOM 783 O O . GLU A 1 99 ? -1.360 -6.709 0.411 1.00 96.88 99 GLU A O 1
ATOM 788 N N . CYS A 1 100 ? -1.173 -6.137 2.570 1.00 97.50 100 CYS A N 1
ATOM 789 C CA . CYS A 1 100 ? -2.487 -5.532 2.696 1.00 97.50 100 CYS A CA 1
ATOM 790 C C . CYS A 1 100 ? -2.341 -4.111 3.228 1.00 97.50 100 CYS A C 1
ATOM 792 O O . CYS A 1 100 ? -1.709 -3.900 4.262 1.00 97.50 100 CYS A O 1
ATOM 794 N N . MET A 1 101 ? -2.982 -3.153 2.566 1.00 98.00 101 MET A N 1
ATOM 795 C CA . MET A 1 101 ? -3.009 -1.753 2.985 1.00 98.00 101 MET A CA 1
ATOM 796 C C . MET A 1 101 ? -4.444 -1.271 3.203 1.00 98.00 101 MET A C 1
ATOM 798 O O . MET A 1 101 ? -5.355 -1.686 2.487 1.00 98.00 101 MET A O 1
ATOM 802 N N . ALA A 1 102 ? -4.654 -0.348 4.140 1.00 98.00 102 ALA A N 1
ATOM 803 C CA . ALA A 1 102 ? -5.919 0.374 4.283 1.00 98.00 102 ALA A CA 1
ATOM 804 C C . ALA A 1 102 ? -5.699 1.863 4.557 1.00 98.00 102 ALA A C 1
ATOM 806 O O . ALA A 1 102 ? -4.764 2.249 5.261 1.00 98.00 102 ALA A O 1
ATOM 807 N N . VAL A 1 103 ? -6.583 2.702 4.020 1.00 97.31 103 VAL A N 1
ATOM 808 C CA . VAL A 1 103 ? -6.552 4.154 4.206 1.00 97.31 103 VAL A CA 1
ATOM 809 C C . VAL A 1 103 ? -7.300 4.525 5.480 1.00 97.31 103 VAL A C 1
ATOM 811 O O . VAL A 1 103 ? -8.491 4.252 5.618 1.00 97.31 103 VAL A O 1
ATOM 814 N N . LEU A 1 104 ? -6.601 5.169 6.410 1.00 97.06 104 LEU A N 1
ATOM 815 C CA . LEU A 1 104 ? -7.160 5.618 7.682 1.00 97.06 104 LEU A CA 1
ATOM 816 C C . LEU A 1 104 ? -7.716 7.040 7.590 1.00 97.06 104 LEU A C 1
ATOM 818 O O . LEU A 1 104 ? -8.802 7.310 8.098 1.00 97.06 104 LEU A O 1
ATOM 822 N N . THR A 1 105 ? -6.987 7.926 6.910 1.00 94.75 105 THR A N 1
ATOM 823 C CA . THR A 1 105 ? -7.383 9.311 6.617 1.00 94.75 105 THR A CA 1
ATOM 824 C C . THR A 1 105 ? -6.893 9.697 5.223 1.00 94.75 105 THR A C 1
ATOM 826 O O . THR A 1 105 ? -5.905 9.146 4.735 1.00 94.75 105 THR A O 1
ATOM 829 N N . GLY A 1 106 ? -7.568 10.641 4.569 1.00 89.12 106 GLY A N 1
ATOM 830 C CA . GLY A 1 106 ? -7.243 11.063 3.207 1.00 89.12 106 GLY A CA 1
ATOM 831 C C . GLY A 1 106 ? -7.915 12.391 2.830 1.00 89.12 106 GLY A C 1
ATOM 832 O O . GLY A 1 106 ? -8.242 13.168 3.726 1.00 89.12 106 GLY A O 1
ATOM 833 N N . PRO A 1 107 ? -8.141 12.664 1.530 1.00 90.88 107 PRO A N 1
ATOM 834 C CA . PRO A 1 107 ? -7.803 11.812 0.388 1.00 90.88 107 PRO A CA 1
ATOM 835 C C . PRO A 1 107 ? -6.288 11.702 0.158 1.00 90.88 107 PRO A C 1
ATOM 837 O O . PRO A 1 107 ? -5.510 12.509 0.658 1.00 90.88 107 PRO A O 1
A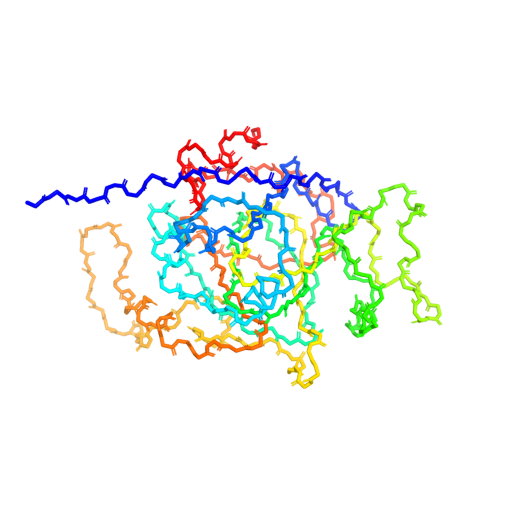TOM 840 N N . GLY A 1 108 ? -5.879 10.719 -0.638 1.00 89.62 108 GLY A N 1
ATOM 841 C CA . GLY A 1 108 ? -4.502 10.547 -1.104 1.00 89.62 108 GLY A CA 1
ATOM 842 C C . GLY A 1 108 ? -4.450 10.028 -2.537 1.00 89.62 108 GLY A C 1
ATOM 843 O O . GLY A 1 108 ? -5.490 9.809 -3.166 1.00 89.62 108 GLY A O 1
ATOM 844 N N . ARG A 1 109 ? -3.246 9.808 -3.073 1.00 90.56 109 ARG A N 1
ATOM 845 C CA . ARG A 1 109 ? -3.062 9.124 -4.362 1.00 90.56 109 ARG A CA 1
ATOM 846 C C . ARG A 1 109 ? -2.100 7.955 -4.220 1.00 90.56 109 ARG A C 1
ATOM 848 O O . ARG A 1 109 ? -1.097 8.052 -3.514 1.00 90.56 109 ARG A O 1
ATOM 855 N N . ILE A 1 110 ? -2.409 6.870 -4.923 1.00 93.06 110 ILE A N 1
ATOM 856 C CA . ILE A 1 110 ? -1.533 5.706 -5.053 1.00 93.06 110 ILE A CA 1
ATOM 857 C C . ILE A 1 110 ? -1.379 5.392 -6.538 1.00 93.06 110 ILE A C 1
ATOM 859 O O . ILE A 1 110 ? -2.369 5.327 -7.275 1.00 93.06 110 ILE A O 1
ATOM 863 N N . ARG A 1 111 ? -0.136 5.188 -6.977 1.00 92.88 111 ARG A N 1
ATOM 864 C CA . ARG A 1 111 ? 0.173 4.617 -8.290 1.00 92.88 111 ARG A CA 1
ATOM 865 C C . ARG A 1 111 ? 0.690 3.201 -8.108 1.00 92.88 111 ARG A C 1
ATOM 867 O O . ARG A 1 111 ? 1.560 2.991 -7.272 1.00 92.88 111 ARG A O 1
ATOM 874 N N . PHE A 1 112 ? 0.206 2.278 -8.929 1.00 95.31 112 PHE A N 1
ATOM 875 C CA . PHE A 1 112 ? 0.635 0.887 -8.997 1.00 95.31 112 PHE A CA 1
ATOM 876 C C . PHE A 1 112 ? 1.280 0.560 -10.351 1.00 95.31 112 PHE A C 1
ATOM 878 O O . PHE A 1 112 ? 0.917 1.137 -11.379 1.00 95.31 112 PHE A O 1
ATOM 885 N N . GLY A 1 113 ? 2.178 -0.423 -10.359 1.00 94.81 113 GLY A N 1
ATOM 886 C CA . GLY A 1 113 ? 2.575 -1.187 -11.538 1.00 94.81 113 GLY A CA 1
ATOM 887 C C . GLY A 1 113 ? 3.829 -0.753 -12.292 1.00 94.81 113 GLY A C 1
ATOM 888 O O . GLY A 1 113 ? 4.184 -1.425 -13.253 1.00 94.81 113 GLY A O 1
ATOM 889 N N . VAL A 1 114 ? 4.483 0.353 -11.933 1.00 91.88 114 VAL A N 1
ATOM 890 C CA . VAL A 1 114 ? 5.471 1.011 -12.815 1.00 91.88 114 VAL A CA 1
ATOM 891 C C . VAL A 1 114 ? 6.682 1.525 -12.053 1.00 91.88 114 VAL A C 1
ATOM 893 O O . VAL A 1 114 ? 6.523 2.107 -10.987 1.00 91.88 114 VAL A O 1
ATOM 896 N N . ALA A 1 115 ? 7.885 1.364 -12.607 1.00 91.50 115 ALA A N 1
ATOM 897 C CA . ALA A 1 115 ? 9.079 1.959 -12.017 1.00 91.50 115 ALA A CA 1
ATOM 898 C C . ALA A 1 115 ? 9.093 3.484 -12.191 1.00 91.50 115 ALA A C 1
ATOM 900 O O . ALA A 1 115 ? 8.697 4.006 -13.236 1.00 91.50 115 ALA A O 1
ATOM 901 N N . ASP A 1 116 ? 9.633 4.177 -11.190 1.00 90.62 116 ASP A N 1
ATOM 902 C CA . ASP A 1 116 ? 10.155 5.536 -11.330 1.00 90.62 116 ASP A CA 1
ATOM 903 C C . ASP A 1 116 ? 11.404 5.503 -12.252 1.00 90.62 116 ASP A C 1
ATOM 905 O O . ASP A 1 116 ? 12.212 4.576 -12.169 1.00 90.62 116 ASP A O 1
ATOM 909 N N . LEU A 1 117 ? 11.562 6.485 -13.152 1.00 88.31 117 LEU A N 1
ATOM 910 C CA . LEU A 1 117 ? 12.644 6.527 -14.159 1.00 88.31 117 LEU A CA 1
ATOM 911 C C . LEU A 1 117 ? 13.557 7.761 -14.060 1.00 88.31 117 LEU A C 1
ATOM 913 O O . LEU A 1 117 ? 14.630 7.760 -14.664 1.00 88.31 117 LEU A O 1
ATOM 917 N N . ASP A 1 118 ? 13.164 8.805 -13.324 1.00 85.06 118 ASP A N 1
ATOM 918 C CA . ASP A 1 118 ? 14.016 9.967 -13.041 1.00 85.06 118 ASP A CA 1
ATOM 919 C C . ASP A 1 118 ? 14.494 9.926 -11.572 1.00 85.06 118 ASP A C 1
ATOM 921 O O . ASP A 1 118 ? 13.688 9.644 -10.682 1.00 85.06 118 ASP A O 1
ATOM 925 N N . PRO A 1 119 ? 15.781 10.193 -11.268 1.00 81.06 119 PRO A N 1
ATOM 926 C CA . PRO A 1 119 ? 16.256 10.294 -9.884 1.00 81.06 119 PRO A CA 1
ATOM 927 C C . PRO A 1 119 ? 15.653 11.482 -9.107 1.00 81.06 119 PRO A C 1
ATOM 929 O O . PRO A 1 119 ? 15.686 11.482 -7.877 1.00 81.06 119 PRO A O 1
ATOM 932 N N . ASP A 1 120 ? 15.103 12.498 -9.783 1.00 81.81 120 ASP A N 1
ATOM 933 C CA . ASP A 1 120 ? 14.312 13.550 -9.139 1.00 81.81 120 ASP A CA 1
ATOM 934 C C . ASP A 1 120 ? 12.863 13.078 -8.942 1.00 81.81 120 ASP A C 1
ATOM 936 O O . ASP A 1 120 ? 12.025 13.164 -9.844 1.00 81.81 120 ASP A O 1
ATOM 940 N N . TRP A 1 121 ? 12.541 12.623 -7.726 1.00 78.19 121 TRP A N 1
ATOM 941 C CA . TRP A 1 121 ? 11.204 12.137 -7.356 1.00 78.19 121 TRP A CA 1
ATOM 942 C C . TRP A 1 121 ? 10.067 13.105 -7.721 1.00 78.19 121 TRP A C 1
ATOM 944 O O . TRP A 1 121 ? 8.947 12.667 -7.992 1.00 78.19 121 TRP A O 1
ATOM 954 N N . ARG A 1 122 ? 10.339 14.420 -7.770 1.00 76.06 122 ARG A N 1
ATOM 955 C CA . ARG A 1 122 ? 9.349 15.465 -8.096 1.00 76.06 122 ARG A CA 1
ATOM 956 C C . ARG A 1 122 ? 8.844 15.355 -9.526 1.00 76.06 122 ARG A C 1
ATOM 958 O O . ARG A 1 122 ? 7.744 15.803 -9.831 1.00 76.06 122 ARG A O 1
ATOM 965 N N . ARG A 1 123 ? 9.651 14.768 -10.405 1.00 77.81 123 ARG A N 1
ATOM 966 C CA . ARG A 1 123 ? 9.297 14.488 -11.795 1.00 77.81 123 ARG A CA 1
ATOM 967 C C . ARG A 1 123 ? 8.452 13.229 -11.890 1.00 77.81 123 ARG A C 1
ATOM 969 O O . ARG A 1 123 ? 7.482 13.206 -12.640 1.00 77.81 123 ARG A O 1
ATOM 976 N N . ASN A 1 124 ? 8.744 12.228 -11.066 1.00 78.50 124 ASN A N 1
ATOM 977 C CA . ASN A 1 124 ? 7.975 10.986 -11.012 1.00 78.50 124 ASN A CA 1
ATOM 978 C C . ASN A 1 124 ? 6.556 11.191 -10.446 1.00 78.50 124 ASN A C 1
ATOM 980 O O . ASN A 1 124 ? 5.647 10.408 -10.734 1.00 78.50 124 ASN A O 1
ATOM 984 N N . THR A 1 125 ? 6.350 12.247 -9.655 1.00 76.69 125 THR A N 1
ATOM 985 C CA . THR A 1 125 ? 5.080 12.548 -8.982 1.00 76.69 125 THR A CA 1
ATOM 986 C C . THR A 1 125 ? 4.467 13.849 -9.527 1.00 76.69 125 THR A C 1
ATOM 988 O O . THR A 1 125 ? 4.829 14.936 -9.077 1.00 76.69 125 THR A O 1
ATOM 991 N N . PRO A 1 126 ? 3.534 13.788 -10.502 1.00 66.31 126 PRO A N 1
ATOM 992 C CA . PRO A 1 126 ? 2.935 14.981 -11.090 1.00 66.31 126 PRO A CA 1
ATOM 993 C C . PRO A 1 126 ? 2.041 15.696 -10.065 1.00 66.31 126 PRO A C 1
ATOM 995 O O . PRO A 1 126 ? 0.928 15.264 -9.776 1.00 66.31 126 PRO A O 1
ATOM 998 N N . LEU A 1 127 ? 2.521 16.832 -9.552 1.00 57.78 127 LEU A N 1
ATOM 999 C CA . LEU A 1 127 ? 1.819 17.667 -8.563 1.00 57.78 127 LEU A CA 1
ATOM 1000 C C . LEU A 1 127 ? 0.598 18.422 -9.131 1.00 57.78 127 LEU A C 1
ATOM 1002 O O . LEU A 1 127 ? -0.109 19.109 -8.398 1.00 57.78 127 LEU A O 1
ATOM 1006 N N . ALA A 1 128 ? 0.344 18.333 -10.439 1.00 53.59 128 ALA A N 1
ATOM 1007 C CA . ALA A 1 128 ? -0.841 18.916 -11.056 1.00 53.59 128 ALA A CA 1
ATOM 1008 C C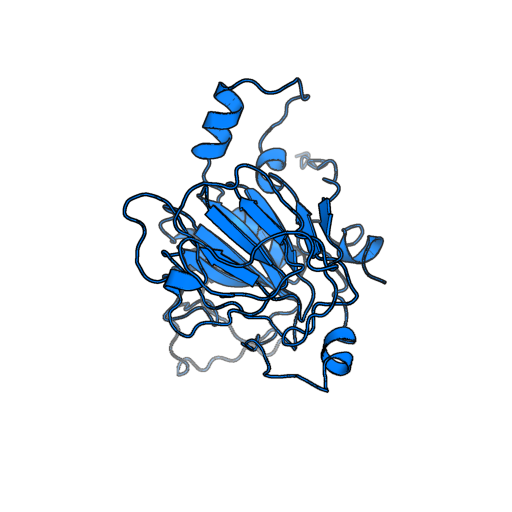 . ALA A 1 128 ? -2.055 17.998 -10.843 1.00 53.59 128 ALA A C 1
ATOM 1010 O O . ALA A 1 128 ? -2.029 16.838 -11.243 1.00 53.59 128 ALA A O 1
ATOM 1011 N N . ALA A 1 129 ? -3.153 18.541 -10.306 1.00 43.12 129 ALA A N 1
ATOM 1012 C CA . ALA A 1 129 ? -4.406 17.830 -9.998 1.00 43.12 129 ALA A CA 1
ATOM 1013 C C . ALA A 1 129 ? -5.184 17.270 -11.222 1.00 43.12 129 ALA A C 1
ATOM 1015 O O . ALA A 1 129 ? -6.373 16.970 -11.138 1.00 43.12 129 ALA A O 1
ATOM 1016 N N . ALA A 1 130 ? -4.541 17.151 -12.384 1.00 40.47 130 ALA A N 1
ATOM 1017 C CA . ALA A 1 130 ? -5.152 16.852 -13.674 1.00 40.47 130 ALA A CA 1
ATOM 1018 C C . ALA A 1 130 ? -5.185 15.344 -13.997 1.00 40.47 130 ALA A C 1
ATOM 1020 O O . ALA A 1 130 ? -4.637 14.912 -15.007 1.00 40.47 130 ALA A O 1
ATOM 1021 N N . ALA A 1 131 ? -5.867 14.565 -13.154 1.00 40.94 131 ALA A N 1
ATOM 1022 C CA . ALA A 1 131 ? -6.447 13.264 -13.512 1.00 40.94 131 ALA A CA 1
ATOM 1023 C C . ALA A 1 131 ? -7.530 12.886 -12.484 1.00 40.94 131 ALA A C 1
ATOM 1025 O O . ALA A 1 131 ? -7.308 12.089 -11.573 1.00 40.94 131 ALA A O 1
ATOM 1026 N N . VAL A 1 132 ? -8.708 13.510 -12.603 1.00 40.66 132 VAL A N 1
ATOM 1027 C CA . VAL A 1 132 ? -9.881 13.183 -11.778 1.00 40.66 132 VAL A CA 1
ATOM 1028 C C . VAL A 1 132 ? -10.521 11.907 -12.327 1.00 40.66 132 VAL A C 1
ATOM 1030 O O . VAL A 1 132 ? -11.370 11.961 -13.215 1.00 40.66 132 VAL A O 1
ATOM 1033 N N . GLY A 1 133 ? -10.076 10.758 -11.823 1.00 49.50 133 GLY A N 1
ATOM 1034 C CA . GLY A 1 133 ? -10.645 9.451 -12.148 1.00 49.50 133 GLY A CA 1
ATOM 1035 C C . GLY A 1 133 ? -9.644 8.310 -11.985 1.00 49.50 133 GLY A C 1
ATOM 1036 O O . GLY A 1 133 ? -8.498 8.412 -12.424 1.00 49.50 133 GLY A O 1
ATOM 1037 N N . ASN A 1 134 ? -10.098 7.204 -11.394 1.00 53.69 134 ASN A N 1
ATOM 1038 C CA . ASN A 1 134 ? -9.334 5.960 -11.321 1.00 53.69 134 ASN A CA 1
ATOM 1039 C C . ASN A 1 134 ? -9.067 5.459 -12.743 1.00 53.69 134 ASN A C 1
ATOM 1041 O O . ASN A 1 134 ? -9.999 5.059 -13.442 1.00 53.69 134 ASN A O 1
ATOM 1045 N N . THR A 1 135 ? -7.808 5.509 -13.176 1.00 59.84 135 THR A N 1
ATOM 1046 C CA . THR A 1 135 ? -7.440 5.267 -14.576 1.00 59.84 135 THR A CA 1
ATOM 1047 C C . THR A 1 135 ? -6.410 4.148 -14.657 1.00 59.84 135 THR A C 1
ATOM 1049 O O . THR A 1 135 ? -5.310 4.266 -14.116 1.00 59.84 135 THR A O 1
ATOM 1052 N N . GLN A 1 136 ? -6.756 3.070 -15.365 1.00 55.00 136 GLN A N 1
ATOM 1053 C CA . GLN A 1 136 ? -5.775 2.097 -15.834 1.00 55.00 136 GLN A CA 1
ATOM 1054 C C . GLN A 1 136 ? -5.118 2.647 -17.102 1.00 55.00 136 GLN A C 1
ATOM 1056 O O . GLN A 1 136 ? -5.796 2.958 -18.082 1.00 55.00 136 GLN A O 1
ATOM 1061 N N . VAL A 1 137 ? -3.798 2.794 -17.067 1.00 56.72 137 VAL A N 1
ATOM 1062 C CA . VAL A 1 137 ? -2.992 3.291 -18.181 1.00 56.72 137 VAL A CA 1
ATOM 1063 C C . VAL A 1 137 ? -2.742 2.118 -19.147 1.00 56.72 137 VAL A C 1
ATOM 1065 O O . VAL A 1 137 ? -2.244 1.084 -18.705 1.00 56.72 137 VAL A O 1
ATOM 1068 N N . PRO A 1 138 ? -3.097 2.216 -20.443 1.00 49.34 138 PRO A N 1
ATOM 1069 C CA . PRO A 1 138 ? -2.918 1.134 -21.411 1.00 49.34 138 PRO A CA 1
ATOM 1070 C C . PRO A 1 138 ? -1.478 0.616 -21.523 1.00 49.34 138 PRO A C 1
ATOM 1072 O O . PRO A 1 138 ? -0.516 1.378 -21.607 1.00 49.34 138 PRO A O 1
ATOM 1075 N N . ALA A 1 139 ? -1.336 -0.710 -21.588 1.00 46.94 139 ALA A N 1
ATOM 1076 C CA . ALA A 1 139 ? -0.042 -1.386 -21.720 1.00 46.94 139 ALA A CA 1
ATOM 1077 C C . ALA A 1 139 ? 0.557 -1.327 -23.143 1.00 46.94 139 ALA A C 1
ATOM 1079 O O . ALA A 1 139 ? 1.719 -1.670 -23.335 1.00 46.94 139 ALA A O 1
ATOM 1080 N N . ASP A 1 140 ? -0.210 -0.881 -24.144 1.00 46.34 140 ASP A N 1
ATOM 1081 C CA . ASP A 1 140 ? 0.254 -0.701 -25.529 1.00 46.34 140 ASP A CA 1
ATOM 1082 C C . ASP A 1 140 ? 1.041 0.608 -25.752 1.00 46.34 140 ASP A C 1
ATOM 1084 O O . ASP A 1 140 ? 1.494 0.884 -26.864 1.00 46.34 140 ASP A O 1
ATOM 1088 N N . GLY A 1 141 ? 1.202 1.419 -24.700 1.00 44.53 141 GLY A N 1
ATOM 1089 C CA . GLY A 1 141 ? 1.885 2.710 -24.742 1.00 44.53 141 GLY A CA 1
ATOM 1090 C C . GLY A 1 141 ? 1.087 3.834 -25.411 1.00 44.53 141 GLY A C 1
ATOM 1091 O O . GLY A 1 141 ? 1.643 4.910 -25.628 1.00 44.53 141 GLY A O 1
ATOM 1092 N N . THR A 1 142 ? -0.193 3.625 -25.750 1.00 40.22 142 THR A N 1
ATOM 1093 C CA . THR A 1 142 ? -1.016 4.639 -26.443 1.00 40.22 142 THR A CA 1
ATOM 1094 C C . THR A 1 142 ? -1.707 5.632 -25.508 1.00 40.22 142 THR A C 1
ATOM 1096 O O . THR A 1 142 ? -2.100 6.715 -25.943 1.00 40.22 142 THR A O 1
ATOM 1099 N N . ALA A 1 143 ? -1.757 5.339 -24.208 1.00 36.91 143 ALA A N 1
ATOM 1100 C CA . ALA A 1 143 ? -1.836 6.363 -23.176 1.00 36.91 143 ALA A CA 1
ATOM 1101 C C . ALA A 1 143 ? -0.911 5.990 -22.006 1.00 36.91 143 ALA A C 1
ATOM 1103 O O . ALA A 1 143 ? -0.680 4.813 -21.762 1.00 36.91 143 ALA A O 1
ATOM 1104 N N . SER A 1 144 ? -0.358 6.939 -21.252 1.00 39.62 144 SER A N 1
ATOM 1105 C CA . SER A 1 144 ? -0.283 8.383 -21.515 1.00 39.62 144 SER A CA 1
ATOM 1106 C C . SER A 1 144 ? 1.062 8.751 -22.161 1.00 39.62 144 SER A C 1
ATOM 1108 O O . SER A 1 144 ? 1.966 7.924 -22.272 1.00 39.62 144 SER A O 1
ATOM 1110 N N . GLN A 1 145 ? 1.256 10.034 -22.490 1.00 38.91 145 GLN A N 1
ATOM 1111 C CA . GLN A 1 145 ? 2.592 10.591 -22.286 1.00 38.91 145 GLN A CA 1
ATOM 1112 C C . GLN A 1 145 ? 2.903 10.470 -20.791 1.00 38.91 145 GLN A C 1
ATOM 1114 O O . GLN A 1 145 ? 2.459 11.302 -19.994 1.00 38.91 145 GLN A O 1
ATOM 1119 N N . ALA A 1 146 ? 3.648 9.430 -20.415 1.00 45.28 146 ALA A N 1
ATOM 1120 C CA . ALA A 1 146 ? 4.405 9.446 -19.179 1.00 45.28 146 ALA A CA 1
ATOM 1121 C C . ALA A 1 146 ? 5.259 10.723 -19.225 1.00 45.28 146 ALA A C 1
ATOM 1123 O O . ALA A 1 146 ? 6.132 10.861 -20.073 1.00 45.28 146 ALA A O 1
ATOM 1124 N N . SER A 1 147 ? 4.863 11.676 -18.382 1.00 46.28 147 SER A N 1
ATOM 1125 C CA . SER A 1 147 ? 5.375 13.034 -18.189 1.00 46.28 147 SER A CA 1
ATOM 1126 C C . SER A 1 147 ? 5.514 14.040 -19.357 1.00 46.28 147 SER A C 1
ATOM 1128 O O . SER A 1 147 ? 6.566 14.233 -19.963 1.00 46.28 147 SER A O 1
ATOM 1130 N N . LYS A 1 148 ? 4.537 14.957 -19.412 1.00 45.03 148 LYS A N 1
ATOM 1131 C CA . LYS A 1 148 ? 4.797 16.414 -19.324 1.00 45.03 148 LYS A CA 1
ATOM 1132 C C . LYS A 1 148 ? 3.815 17.016 -18.304 1.00 45.03 148 LYS A C 1
ATOM 1134 O O . LYS A 1 148 ? 2.736 16.474 -18.117 1.00 45.03 148 LYS A O 1
ATOM 1139 N N . GLN A 1 149 ? 4.092 18.105 -17.588 1.00 40.03 149 GLN A N 1
ATOM 1140 C CA . GLN A 1 149 ? 4.997 19.233 -17.851 1.00 40.03 149 GLN A CA 1
ATOM 1141 C C . GLN A 1 149 ? 6.491 18.836 -17.776 1.00 40.03 149 GLN A C 1
ATOM 1143 O O . GLN A 1 149 ? 6.973 18.408 -16.739 1.00 40.03 149 GLN A O 1
ATOM 1148 N N . GLY A 1 150 ? 7.191 18.926 -18.914 1.00 49.69 150 GLY A N 1
ATOM 1149 C CA . GLY A 1 150 ? 8.503 18.309 -19.213 1.00 49.69 150 GLY A CA 1
ATOM 1150 C C . GLY A 1 150 ? 9.127 18.959 -20.465 1.00 49.69 150 GLY A C 1
ATOM 1151 O O . GLY A 1 150 ? 8.904 20.150 -20.676 1.00 49.69 150 GLY A O 1
ATOM 1152 N N . GLU A 1 151 ? 9.792 18.291 -21.415 1.00 54.31 151 GLU A N 1
ATOM 1153 C CA . GLU A 1 151 ? 9.831 16.861 -21.779 1.00 54.31 151 GLU A CA 1
ATOM 1154 C C . GLU A 1 151 ? 10.400 15.902 -20.730 1.00 54.31 151 GLU A C 1
ATOM 1156 O O . GLU A 1 151 ? 11.358 16.210 -20.020 1.00 54.31 151 GLU A O 1
ATOM 1161 N N . GLY A 1 152 ? 9.872 14.679 -20.752 1.00 59.56 152 GLY A N 1
ATOM 1162 C CA . GLY A 1 152 ? 10.530 13.498 -20.220 1.00 59.56 152 GLY A CA 1
ATOM 1163 C C . GLY A 1 152 ? 9.708 12.234 -20.453 1.00 59.56 152 GLY A C 1
ATOM 1164 O O . GLY A 1 152 ? 8.686 12.274 -21.127 1.00 59.56 152 GLY A O 1
ATOM 1165 N N . VAL A 1 153 ? 10.197 11.131 -19.887 1.00 68.81 153 VAL A N 1
ATOM 1166 C CA . VAL A 1 153 ? 9.423 9.931 -19.546 1.00 68.81 153 VAL A CA 1
ATOM 1167 C C . VAL A 1 153 ? 9.903 9.538 -18.150 1.00 68.81 153 VAL A C 1
ATOM 1169 O O . VAL A 1 153 ? 11.005 9.017 -18.007 1.00 68.81 153 VAL A O 1
ATOM 1172 N N . TYR A 1 154 ? 9.142 9.905 -17.117 1.00 80.06 154 TYR A N 1
ATOM 1173 C CA . TYR A 1 154 ? 9.587 9.832 -15.713 1.00 80.06 154 TYR A CA 1
ATOM 1174 C C . TYR A 1 154 ? 9.097 8.573 -14.973 1.00 80.06 154 TYR A C 1
ATOM 1176 O O . TYR A 1 154 ? 9.526 8.316 -13.856 1.00 80.06 154 TYR A O 1
ATOM 1184 N N . TRP A 1 155 ? 8.229 7.760 -15.577 1.00 85.38 155 TRP A N 1
ATOM 1185 C CA . TRP A 1 155 ? 7.869 6.425 -15.081 1.00 85.38 155 TRP A CA 1
ATOM 1186 C C . TRP A 1 155 ? 7.469 5.509 -16.246 1.00 85.38 155 TRP A C 1
ATOM 1188 O O . TRP A 1 155 ? 7.216 5.989 -17.355 1.00 85.38 155 TRP A O 1
ATOM 1198 N N . GLU A 1 156 ? 7.448 4.194 -16.027 1.00 85.94 156 GLU A N 1
ATOM 1199 C CA . GLU A 1 156 ? 7.007 3.230 -17.050 1.00 85.94 156 GLU A CA 1
ATOM 1200 C C . GLU A 1 156 ? 5.506 3.372 -17.391 1.00 85.94 156 GLU A C 1
ATOM 1202 O O . GLU A 1 156 ? 4.714 3.898 -16.613 1.00 85.94 156 GLU A O 1
ATOM 1207 N N . ALA A 1 157 ? 5.090 2.899 -18.570 1.00 82.38 157 ALA A N 1
ATOM 1208 C CA . ALA A 1 157 ? 3.675 2.831 -18.954 1.00 82.38 157 ALA A CA 1
ATOM 1209 C C . ALA A 1 157 ? 2.987 1.570 -18.382 1.00 82.38 157 ALA A C 1
ATOM 1211 O O . ALA A 1 157 ? 3.656 0.669 -17.883 1.00 82.38 157 ALA A O 1
ATOM 1212 N N . GLY A 1 158 ? 1.654 1.485 -18.483 1.00 79.81 158 GLY A N 1
ATOM 1213 C CA . GLY A 1 158 ? 0.882 0.299 -18.067 1.00 79.81 158 GLY A CA 1
ATOM 1214 C C . GLY A 1 158 ? 0.393 0.283 -16.609 1.00 79.81 158 GLY A C 1
ATOM 1215 O O . GLY A 1 158 ? -0.242 -0.684 -16.192 1.00 79.81 158 GLY A O 1
ATOM 1216 N N . GLY A 1 159 ? 0.687 1.327 -15.829 1.00 86.56 159 GLY A N 1
ATOM 1217 C CA . GLY A 1 159 ? 0.309 1.420 -14.416 1.00 86.56 159 GLY A CA 1
ATOM 1218 C C . GLY A 1 159 ? -1.165 1.743 -14.153 1.00 86.56 159 GLY A C 1
ATOM 1219 O O . GLY A 1 159 ? -1.941 2.052 -15.055 1.00 86.56 159 GLY A O 1
ATOM 1220 N N . VAL A 1 160 ? -1.550 1.731 -12.879 1.00 88.81 160 VAL A N 1
ATOM 1221 C CA . VAL A 1 160 ? -2.876 2.166 -12.408 1.00 88.81 160 VAL A CA 1
ATOM 1222 C C . VAL A 1 160 ? -2.684 3.331 -11.447 1.00 88.81 160 VAL A C 1
ATOM 1224 O O . VAL A 1 160 ? -1.865 3.235 -10.539 1.00 88.81 160 VAL A O 1
ATOM 1227 N N . GLU A 1 161 ? -3.419 4.428 -11.622 1.00 88.44 161 GLU A N 1
ATOM 1228 C CA . GLU A 1 161 ? -3.368 5.575 -10.705 1.00 88.44 161 GLU A CA 1
ATOM 1229 C C . GLU A 1 161 ? -4.758 5.830 -10.108 1.00 88.44 161 GLU A C 1
ATOM 1231 O O . GLU A 1 161 ? -5.745 5.984 -10.837 1.00 88.44 161 GLU A O 1
ATOM 1236 N N . LEU A 1 162 ? -4.833 5.827 -8.773 1.00 88.31 162 LEU A N 1
ATOM 1237 C CA . LEU A 1 162 ? -6.071 5.908 -7.996 1.00 88.31 162 LEU A CA 1
ATOM 1238 C C . LEU A 1 162 ? -6.043 7.122 -7.065 1.00 88.31 162 LEU A C 1
ATOM 1240 O O . LEU A 1 162 ? -5.022 7.403 -6.433 1.00 88.31 162 LEU A O 1
ATOM 1244 N N . THR A 1 163 ? -7.183 7.800 -6.937 1.00 89.94 163 THR A N 1
ATOM 1245 C CA . THR A 1 163 ? -7.434 8.722 -5.819 1.00 89.94 163 THR A CA 1
ATOM 1246 C C . THR A 1 163 ? -8.192 7.950 -4.747 1.00 89.94 163 THR A C 1
ATOM 1248 O O . THR A 1 163 ? -9.273 7.425 -5.015 1.00 89.94 163 THR A O 1
ATOM 1251 N N . VAL A 1 164 ? -7.617 7.875 -3.551 1.00 91.56 164 VAL A N 1
ATOM 1252 C CA . VAL A 1 164 ? -8.064 6.989 -2.469 1.00 91.56 164 VAL A CA 1
ATOM 1253 C C . VAL A 1 164 ? -8.592 7.793 -1.282 1.00 91.56 164 VAL A C 1
ATOM 1255 O O . VAL A 1 164 ? -8.141 8.914 -1.032 1.00 91.56 164 VAL A O 1
ATOM 1258 N N . HIS A 1 165 ? -9.555 7.230 -0.562 1.00 92.69 165 HIS A N 1
ATOM 1259 C CA . HIS A 1 165 ? -10.301 7.874 0.520 1.00 92.69 165 HIS A CA 1
ATOM 1260 C C . HIS A 1 165 ? -10.290 7.011 1.783 1.00 92.69 165 HIS A C 1
ATOM 1262 O O . HIS A 1 165 ? -9.994 5.819 1.734 1.00 92.69 165 HIS A O 1
ATOM 1268 N N . ALA A 1 166 ? -10.618 7.610 2.929 1.00 94.19 166 ALA A N 1
ATOM 1269 C CA . ALA A 1 166 ? -10.679 6.893 4.198 1.00 94.19 166 ALA A CA 1
ATOM 1270 C C . ALA A 1 166 ? -11.601 5.662 4.106 1.00 94.19 166 ALA A C 1
ATOM 1272 O O . ALA A 1 166 ? -12.735 5.734 3.635 1.00 94.19 166 ALA A O 1
ATOM 1273 N N . GLY A 1 167 ? -11.093 4.517 4.554 1.00 94.62 167 GLY A N 1
ATOM 1274 C CA . GLY A 1 167 ? -11.771 3.225 4.527 1.00 94.62 167 GLY A CA 1
ATOM 1275 C C . GLY A 1 167 ? -11.606 2.412 3.247 1.00 94.62 167 GLY A C 1
ATOM 1276 O O . GLY A 1 167 ? -12.077 1.274 3.225 1.00 94.62 167 GLY A O 1
ATOM 1277 N N . ASP A 1 168 ? -10.926 2.932 2.223 1.00 95.94 168 ASP A N 1
ATOM 1278 C CA . ASP A 1 168 ? -10.424 2.133 1.101 1.00 95.94 168 ASP A CA 1
ATOM 1279 C C . ASP A 1 168 ? -9.395 1.096 1.578 1.00 95.94 168 ASP A C 1
ATOM 1281 O O . ASP A 1 168 ? -8.585 1.375 2.466 1.00 95.94 168 ASP A O 1
ATOM 1285 N N . ALA A 1 169 ? -9.401 -0.095 0.973 1.00 97.38 169 ALA A N 1
ATOM 1286 C CA . ALA A 1 169 ? -8.457 -1.166 1.291 1.00 97.38 169 ALA A CA 1
ATOM 1287 C C . ALA A 1 169 ? -7.921 -1.874 0.037 1.00 97.38 169 ALA A C 1
ATOM 1289 O O . ALA A 1 169 ? -8.600 -1.946 -0.987 1.00 97.38 169 ALA A O 1
ATOM 1290 N N . PHE A 1 170 ? -6.706 -2.412 0.130 1.00 98.25 170 PHE A N 1
ATOM 1291 C CA . PHE A 1 170 ? -5.961 -3.019 -0.971 1.00 98.25 170 PHE A CA 1
ATOM 1292 C C . PHE A 1 170 ? -5.335 -4.336 -0.533 1.00 98.25 170 PHE A C 1
ATOM 1294 O O . PHE A 1 170 ? -4.725 -4.394 0.533 1.00 98.25 170 PHE A O 1
ATOM 1301 N N . VAL A 1 171 ? -5.41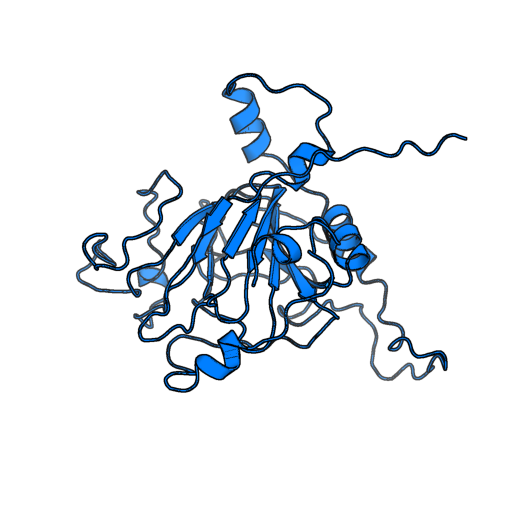4 -5.355 -1.386 1.00 98.06 171 VAL A N 1
ATOM 1302 C CA . VAL A 1 171 ? -4.622 -6.583 -1.260 1.00 98.06 171 VAL A CA 1
ATOM 1303 C C . VAL A 1 171 ? -3.696 -6.662 -2.465 1.00 98.06 171 VAL A C 1
ATOM 1305 O O . VAL A 1 171 ? -4.148 -6.728 -3.612 1.00 98.06 171 VAL A O 1
ATOM 1308 N N . ILE A 1 172 ? -2.399 -6.593 -2.185 1.00 98.12 172 ILE A N 1
ATOM 1309 C CA . ILE A 1 172 ? -1.328 -6.336 -3.140 1.00 98.12 172 ILE A CA 1
ATOM 1310 C C . ILE A 1 172 ? -0.480 -7.607 -3.253 1.00 98.12 172 ILE A C 1
ATOM 1312 O O . ILE A 1 172 ? 0.199 -7.991 -2.294 1.00 98.12 172 ILE A O 1
ATOM 1316 N N . PRO A 1 173 ? -0.515 -8.287 -4.407 1.00 97.69 173 PRO A N 1
ATOM 1317 C CA . PRO A 1 173 ? 0.369 -9.408 -4.675 1.00 97.69 173 PRO A CA 1
ATOM 1318 C C . PRO A 1 173 ? 1.858 -9.032 -4.629 1.00 97.69 173 PRO A C 1
ATOM 1320 O O . PRO A 1 173 ? 2.245 -7.943 -5.065 1.00 97.69 173 PRO A O 1
ATOM 1323 N N . ALA A 1 174 ? 2.705 -9.975 -4.211 1.00 96.62 174 ALA A N 1
ATOM 1324 C CA . ALA A 1 174 ? 4.161 -9.843 -4.289 1.00 96.62 174 ALA A CA 1
ATOM 1325 C C . ALA A 1 174 ? 4.615 -9.421 -5.703 1.00 96.62 174 ALA A C 1
ATOM 1327 O O . ALA A 1 174 ? 4.153 -9.953 -6.715 1.00 96.62 174 ALA A O 1
ATOM 1328 N N . GLY A 1 175 ? 5.521 -8.447 -5.777 1.00 96.44 175 GLY A N 1
ATOM 1329 C CA . GLY A 1 175 ? 6.036 -7.900 -7.033 1.00 96.44 175 GLY A CA 1
ATOM 1330 C C . GLY A 1 175 ? 5.192 -6.812 -7.708 1.00 96.44 175 GLY A C 1
ATOM 1331 O O . GLY A 1 175 ? 5.685 -6.204 -8.657 1.00 96.44 175 GLY A O 1
ATOM 1332 N N . VAL A 1 176 ? 3.966 -6.522 -7.256 1.00 97.81 176 VAL A N 1
ATOM 1333 C CA . VAL A 1 176 ? 3.218 -5.354 -7.759 1.00 97.81 176 VAL A CA 1
ATOM 1334 C C . VAL A 1 176 ? 3.838 -4.083 -7.186 1.00 97.81 176 VAL A C 1
ATOM 1336 O O . VAL A 1 176 ? 3.766 -3.838 -5.980 1.00 97.81 176 VAL A O 1
ATOM 1339 N N . ALA A 1 177 ? 4.460 -3.274 -8.048 1.00 97.06 177 ALA A N 1
ATOM 1340 C CA . ALA A 1 177 ? 5.034 -2.008 -7.601 1.00 97.06 177 ALA A CA 1
ATOM 1341 C C . ALA A 1 177 ? 3.952 -1.028 -7.176 1.00 97.06 177 ALA A C 1
ATOM 1343 O O . ALA A 1 177 ? 2.864 -1.015 -7.752 1.00 97.06 177 ALA A O 1
ATOM 1344 N N . HIS A 1 178 ? 4.266 -0.174 -6.212 1.00 95.75 178 HIS A N 1
ATOM 1345 C CA . HIS A 1 178 ? 3.398 0.913 -5.811 1.00 95.75 178 HIS A CA 1
ATOM 1346 C C . HIS A 1 178 ? 4.174 2.104 -5.229 1.00 95.75 178 HIS A C 1
ATOM 1348 O O . HIS A 1 178 ? 5.364 2.016 -4.922 1.00 95.75 178 HIS A O 1
ATOM 1354 N N . LYS A 1 179 ? 3.507 3.257 -5.148 1.00 92.62 179 LYS A N 1
ATOM 1355 C CA . LYS A 1 179 ? 3.926 4.436 -4.376 1.00 92.62 179 LYS A CA 1
ATOM 1356 C C . LYS A 1 179 ? 2.712 5.252 -3.965 1.00 92.62 179 LYS A C 1
ATOM 1358 O O . LYS A 1 179 ? 1.831 5.508 -4.790 1.00 92.62 179 LYS A O 1
ATOM 1363 N N . SER A 1 180 ? 2.719 5.706 -2.720 1.00 92.88 180 SER A N 1
ATOM 1364 C CA . SER A 1 180 ? 1.680 6.551 -2.133 1.00 92.88 180 SER A CA 1
ATOM 1365 C C . SER A 1 180 ? 2.196 7.978 -1.949 1.00 92.88 180 SER A C 1
ATOM 1367 O O . SER A 1 180 ? 3.371 8.187 -1.639 1.00 92.88 180 SER A O 1
ATOM 1369 N N . TYR A 1 181 ? 1.339 8.973 -2.180 1.00 89.38 181 TYR A N 1
ATOM 1370 C CA . TYR A 1 181 ? 1.690 10.383 -2.016 1.00 89.38 181 TYR A CA 1
ATOM 1371 C C . TYR A 1 181 ? 0.477 11.262 -1.690 1.00 89.38 181 TYR A C 1
ATOM 1373 O O . TYR A 1 181 ? -0.621 11.085 -2.226 1.00 89.38 181 TYR A O 1
ATOM 1381 N N . ASP A 1 182 ? 0.698 12.224 -0.798 1.00 87.56 182 ASP A N 1
ATOM 1382 C CA . ASP A 1 182 ? -0.266 13.254 -0.420 1.00 87.56 182 ASP A CA 1
ATOM 1383 C C . ASP A 1 182 ? -0.072 14.485 -1.324 1.00 87.56 182 ASP A C 1
ATOM 1385 O O . ASP A 1 182 ? 1.045 14.979 -1.481 1.00 87.56 182 ASP A O 1
ATOM 1389 N N . LEU A 1 183 ? -1.150 14.973 -1.947 1.00 77.56 183 LEU A N 1
ATOM 1390 C CA . LEU A 1 183 ? -1.147 16.202 -2.759 1.00 77.56 183 LEU A CA 1
ATOM 1391 C C . LEU A 1 183 ? -1.829 17.386 -2.049 1.00 77.56 183 LEU A C 1
ATOM 1393 O O . LEU A 1 183 ? -2.042 18.433 -2.668 1.00 77.56 183 LEU A O 1
ATOM 1397 N N . ALA A 1 184 ? -2.196 17.245 -0.774 1.00 80.88 184 ALA A N 1
ATOM 1398 C CA . ALA A 1 184 ? -2.808 18.316 -0.004 1.00 80.88 184 ALA A CA 1
ATOM 1399 C C . ALA A 1 184 ? -1.859 19.528 0.131 1.00 80.88 184 ALA A C 1
ATOM 1401 O O . ALA A 1 184 ? -0.654 19.367 0.360 1.00 80.88 184 ALA A O 1
ATOM 1402 N N . PRO A 1 185 ? -2.374 20.770 0.044 1.00 77.44 185 PRO A N 1
ATOM 1403 C CA . PRO A 1 185 ? -1.579 21.961 0.318 1.00 77.44 185 PRO A CA 1
ATOM 1404 C C . PRO A 1 185 ? -0.973 21.912 1.728 1.00 77.44 185 PRO A C 1
ATOM 1406 O O . PRO A 1 185 ? -1.696 21.884 2.720 1.00 77.44 185 PRO A O 1
ATOM 1409 N N . GLY A 1 186 ? 0.359 21.929 1.814 1.00 78.06 186 GLY A N 1
ATOM 1410 C CA . GLY A 1 186 ? 1.080 21.834 3.087 1.00 78.06 186 GLY A CA 1
ATOM 1411 C C . GLY A 1 186 ? 1.404 20.410 3.555 1.00 78.06 186 GLY A C 1
ATOM 1412 O O . GLY A 1 186 ? 1.885 20.260 4.677 1.00 78.06 186 GLY A O 1
ATOM 1413 N N . ALA A 1 187 ? 1.192 19.382 2.723 1.00 82.12 187 ALA A N 1
ATOM 1414 C CA . ALA A 1 187 ? 1.740 18.048 2.963 1.00 82.12 187 ALA A CA 1
ATOM 1415 C C . ALA A 1 187 ? 3.268 18.095 3.183 1.00 82.12 187 ALA A C 1
ATOM 1417 O O . ALA A 1 187 ? 3.981 18.903 2.577 1.00 82.12 187 ALA A O 1
ATOM 1418 N N . ALA A 1 188 ? 3.772 17.228 4.067 1.00 83.31 188 ALA A N 1
ATOM 1419 C CA . ALA A 1 188 ? 5.202 17.116 4.351 1.00 83.31 188 ALA A CA 1
ATOM 1420 C C . ALA A 1 188 ? 5.972 16.624 3.114 1.00 83.31 188 ALA A C 1
ATOM 1422 O O . ALA A 1 188 ? 5.401 15.978 2.239 1.00 83.31 188 ALA A O 1
ATOM 1423 N N . GLN A 1 189 ? 7.278 16.894 3.021 1.00 82.31 189 GLN A N 1
ATOM 1424 C CA . GLN A 1 189 ? 8.064 16.396 1.884 1.00 82.31 189 GLN A CA 1
ATOM 1425 C C . GLN A 1 189 ? 8.172 14.863 1.888 1.00 82.31 189 GLN A C 1
ATOM 1427 O O . GLN A 1 189 ? 8.058 14.238 0.837 1.00 82.31 189 GLN A O 1
ATOM 1432 N N . GLU A 1 190 ? 8.377 14.280 3.066 1.00 85.00 190 GLU A N 1
ATOM 1433 C CA . GLU A 1 190 ? 8.653 12.858 3.277 1.00 85.00 190 GLU A CA 1
ATOM 1434 C C . GLU A 1 190 ? 7.531 12.215 4.098 1.00 85.00 190 GLU A C 1
ATOM 1436 O O . GLU A 1 190 ? 6.820 12.898 4.841 1.00 85.00 190 GLU A O 1
ATOM 1441 N N . ALA A 1 191 ? 7.359 10.901 3.950 1.00 87.75 191 ALA A N 1
ATOM 1442 C CA . ALA A 1 191 ? 6.447 10.132 4.786 1.00 87.75 191 ALA A CA 1
ATOM 1443 C C . ALA A 1 191 ? 7.006 9.978 6.212 1.00 87.75 191 ALA A C 1
ATOM 1445 O O . ALA A 1 191 ? 8.215 9.982 6.426 1.00 87.75 191 ALA A O 1
ATOM 1446 N N . THR A 1 192 ? 6.126 9.825 7.198 1.00 89.50 192 THR A N 1
ATOM 1447 C CA . THR A 1 192 ? 6.474 9.641 8.613 1.00 89.50 192 THR A CA 1
ATOM 1448 C C . THR A 1 192 ? 5.810 8.376 9.143 1.00 89.50 192 THR A C 1
ATOM 1450 O O . THR A 1 192 ? 4.589 8.229 9.045 1.00 89.50 192 THR A O 1
ATOM 1453 N N . ALA A 1 193 ? 6.601 7.473 9.723 1.00 90.12 193 ALA A N 1
ATOM 1454 C CA . ALA A 1 193 ? 6.082 6.351 10.492 1.00 90.12 193 ALA A CA 1
ATOM 1455 C C . ALA A 1 193 ? 5.502 6.859 11.823 1.00 90.12 193 ALA A C 1
ATOM 1457 O O . ALA A 1 193 ? 6.147 7.613 12.546 1.00 90.12 193 ALA A O 1
ATOM 1458 N N . LEU A 1 194 ? 4.270 6.460 12.139 1.00 89.44 194 LEU A N 1
ATOM 1459 C CA . LEU A 1 194 ? 3.570 6.816 13.382 1.00 89.44 194 LEU A CA 1
ATOM 1460 C C . LEU A 1 194 ? 3.695 5.726 14.461 1.00 89.44 194 LEU A C 1
ATOM 1462 O O . LEU A 1 194 ? 3.195 5.900 15.569 1.00 89.44 194 LEU A O 1
ATOM 1466 N N . THR A 1 195 ? 4.331 4.600 14.127 1.00 84.94 195 THR A N 1
ATOM 1467 C CA . THR A 1 195 ? 4.456 3.396 14.967 1.00 84.94 195 THR A CA 1
ATOM 1468 C C . THR A 1 195 ? 5.896 3.004 15.295 1.00 84.94 195 THR A C 1
ATOM 1470 O O . THR A 1 195 ? 6.090 1.974 15.929 1.00 84.94 195 THR A O 1
ATOM 1473 N N . GLY A 1 196 ? 6.906 3.760 14.862 1.00 81.12 196 GLY A N 1
ATOM 1474 C CA . GLY A 1 196 ? 8.312 3.394 15.042 1.00 81.12 196 GLY A CA 1
ATOM 1475 C C . GLY A 1 196 ? 9.276 4.389 14.399 1.00 81.12 196 GLY A C 1
ATOM 1476 O O . GLY A 1 196 ? 8.861 5.443 13.920 1.00 81.12 196 GLY A O 1
ATOM 1477 N N . ALA A 1 197 ? 10.567 4.052 14.403 1.00 73.56 197 ALA A N 1
ATOM 1478 C CA . ALA A 1 197 ? 11.618 4.869 13.791 1.00 73.56 197 ALA A CA 1
ATOM 1479 C C . ALA A 1 197 ? 11.593 4.838 12.249 1.00 73.56 197 ALA A C 1
ATOM 1481 O O . ALA A 1 197 ? 12.029 5.791 11.605 1.00 73.56 197 ALA A O 1
ATOM 1482 N N . ASP A 1 198 ? 11.077 3.754 11.670 1.00 77.69 198 ASP A N 1
ATOM 1483 C CA . ASP A 1 198 ? 10.894 3.539 10.238 1.00 77.69 198 ASP A CA 1
ATOM 1484 C C . ASP A 1 198 ? 9.608 2.718 9.985 1.00 77.69 198 ASP A C 1
ATOM 1486 O O . ASP A 1 198 ? 8.733 2.625 10.848 1.00 77.69 198 ASP A O 1
ATOM 1490 N N . PHE A 1 199 ? 9.458 2.157 8.782 1.00 74.50 199 PHE A N 1
ATOM 1491 C CA . PHE A 1 199 ? 8.291 1.355 8.395 1.00 74.50 199 PHE A CA 1
ATOM 1492 C C . PHE A 1 199 ? 8.450 -0.157 8.702 1.00 74.50 199 PHE A C 1
ATOM 1494 O O . PHE A 1 199 ? 7.570 -0.954 8.361 1.00 74.50 199 PHE A O 1
ATOM 1501 N N . HIS A 1 200 ? 9.546 -0.577 9.347 1.00 70.12 200 HIS A N 1
ATOM 1502 C CA . HIS A 1 200 ? 9.864 -1.976 9.655 1.00 70.12 200 HIS A CA 1
ATOM 1503 C C . HIS A 1 200 ? 9.429 -2.376 11.068 1.00 70.12 200 HIS A C 1
ATOM 1505 O O . HIS A 1 200 ? 10.233 -2.638 11.963 1.00 70.12 200 HIS A O 1
ATOM 1511 N N . GLY A 1 201 ? 8.118 -2.515 11.237 1.00 69.44 201 GLY A N 1
ATOM 1512 C CA . GLY A 1 201 ? 7.529 -3.014 12.469 1.00 69.44 201 GLY A CA 1
ATOM 1513 C C . GLY A 1 201 ? 7.127 -1.907 13.436 1.00 69.44 201 GLY A C 1
ATOM 1514 O O . GLY A 1 201 ? 7.440 -0.728 13.285 1.00 69.44 201 GLY A O 1
ATOM 1515 N N . VAL A 1 202 ? 6.362 -2.314 14.445 1.00 70.19 202 VAL A N 1
ATOM 1516 C CA . VAL A 1 202 ? 5.847 -1.407 15.468 1.00 70.19 202 VAL A CA 1
ATOM 1517 C C . VAL A 1 202 ? 6.790 -1.424 16.664 1.00 70.19 202 VAL A C 1
ATOM 1519 O O . VAL A 1 202 ? 6.935 -2.456 17.325 1.00 70.19 202 VAL A O 1
ATOM 1522 N N . ASP A 1 203 ? 7.395 -0.276 16.955 1.00 76.06 203 ASP A N 1
ATOM 1523 C CA . ASP A 1 203 ? 8.152 -0.043 18.177 1.00 76.06 203 ASP A CA 1
ATOM 1524 C C . ASP A 1 203 ? 7.191 -0.071 19.371 1.00 76.06 203 ASP A C 1
ATOM 1526 O O . ASP A 1 203 ? 6.218 0.677 19.449 1.00 76.06 203 ASP A O 1
ATOM 1530 N N . THR A 1 204 ? 7.457 -0.985 20.300 1.00 69.56 204 THR A N 1
ATOM 1531 C CA . THR A 1 204 ? 6.649 -1.195 21.509 1.00 69.56 204 THR A CA 1
ATOM 1532 C C . THR A 1 204 ? 7.400 -0.817 22.789 1.00 69.56 204 THR A C 1
ATOM 1534 O O . THR A 1 204 ? 6.954 -1.150 23.891 1.00 69.56 204 THR A O 1
ATOM 1537 N N . GLY A 1 205 ? 8.540 -0.127 22.657 1.00 54.69 205 GLY A N 1
ATOM 1538 C CA . GLY A 1 205 ? 9.336 0.405 23.762 1.00 54.69 205 GLY A CA 1
ATOM 1539 C C . GLY A 1 205 ? 9.999 -0.646 24.657 1.00 54.69 205 GLY A C 1
ATOM 1540 O O . GLY A 1 205 ? 10.374 -0.321 25.782 1.00 54.69 205 GLY A O 1
ATOM 1541 N N . HIS A 1 206 ? 10.115 -1.899 24.205 1.00 53.75 206 HIS A N 1
ATOM 1542 C CA . HIS A 1 206 ? 10.866 -2.938 24.917 1.00 53.75 206 HIS A CA 1
ATOM 1543 C C . HIS A 1 206 ? 12.348 -2.886 24.535 1.00 53.75 206 HIS A C 1
ATOM 1545 O O . HIS A 1 206 ? 12.686 -2.812 23.358 1.00 53.75 206 HIS A O 1
ATOM 1551 N N . ASN A 1 207 ? 13.229 -2.969 25.535 1.00 44.84 207 ASN A N 1
ATOM 1552 C CA . ASN A 1 207 ? 14.647 -3.236 25.309 1.00 44.84 207 ASN A CA 1
ATOM 1553 C C . ASN A 1 207 ? 14.862 -4.754 25.238 1.00 44.84 207 ASN A C 1
ATOM 1555 O O . ASN A 1 207 ? 14.408 -5.472 26.128 1.00 44.84 207 ASN A O 1
ATOM 1559 N N . ASP A 1 208 ? 15.665 -5.233 24.286 1.00 47.66 208 ASP A N 1
ATOM 1560 C CA . ASP A 1 208 ? 15.992 -6.664 24.101 1.00 47.66 208 ASP A CA 1
ATOM 1561 C C . ASP A 1 208 ? 16.778 -7.323 25.266 1.00 47.66 208 ASP A C 1
ATOM 1563 O O . ASP A 1 208 ? 17.241 -8.458 25.153 1.00 47.66 208 ASP A O 1
ATOM 1567 N N . ASN A 1 209 ? 16.959 -6.626 26.394 1.00 43.25 209 ASN A N 1
ATOM 1568 C CA . ASN A 1 209 ? 17.637 -7.134 27.592 1.00 43.25 209 ASN A CA 1
ATOM 1569 C C . ASN A 1 209 ? 16.692 -7.812 28.602 1.00 43.25 209 ASN A C 1
ATOM 1571 O O . ASN A 1 209 ? 17.179 -8.497 29.505 1.00 43.25 209 ASN A O 1
ATOM 1575 N N . ASP A 1 210 ? 15.374 -7.652 28.463 1.00 40.56 210 ASP A N 1
ATOM 1576 C CA . ASP A 1 210 ? 14.391 -8.186 29.414 1.00 40.56 210 ASP A CA 1
ATOM 1577 C C . ASP A 1 210 ? 14.069 -9.657 29.086 1.00 40.56 210 ASP A C 1
ATOM 1579 O O . ASP A 1 210 ? 13.000 -10.027 28.601 1.00 40.56 210 ASP A O 1
ATOM 1583 N N . GLY A 1 211 ? 15.072 -10.511 29.303 1.00 43.84 211 GLY A N 1
ATOM 1584 C CA . GLY A 1 211 ? 15.041 -11.928 28.959 1.00 43.84 211 GLY A CA 1
ATOM 1585 C C . GLY A 1 211 ? 14.138 -12.767 29.863 1.00 43.84 211 GLY A C 1
ATOM 1586 O O . GLY A 1 211 ? 14.626 -13.404 30.795 1.00 43.84 211 GLY A O 1
ATOM 1587 N N . GLU A 1 212 ? 12.852 -12.863 29.524 1.00 36.16 212 GLU A N 1
ATOM 1588 C CA . GLU A 1 212 ? 11.938 -13.864 30.087 1.00 36.16 212 GLU A CA 1
ATOM 1589 C C . GLU A 1 212 ? 11.158 -14.569 28.961 1.00 36.16 212 GLU A C 1
ATOM 1591 O O . GLU A 1 212 ? 10.164 -14.080 28.427 1.00 36.16 212 GLU A O 1
ATOM 1596 N N . GLY A 1 213 ? 11.677 -15.724 28.532 1.00 35.06 213 GLY A N 1
ATOM 1597 C CA . GLY A 1 213 ? 11.121 -16.488 27.417 1.00 35.06 213 GLY A CA 1
ATOM 1598 C C . GLY A 1 213 ? 9.914 -17.331 27.824 1.00 35.06 213 GLY A C 1
ATOM 1599 O O . GLY A 1 213 ? 10.065 -18.302 28.568 1.00 35.06 213 GLY A O 1
ATOM 1600 N N . ASP A 1 214 ? 8.738 -17.021 27.273 1.00 36.09 214 ASP A N 1
ATOM 1601 C CA . ASP A 1 214 ? 7.591 -17.932 27.318 1.00 36.09 214 ASP A CA 1
ATOM 1602 C C . ASP A 1 214 ? 7.907 -19.205 26.511 1.00 36.09 214 ASP A C 1
ATOM 1604 O O . ASP A 1 214 ? 8.341 -19.165 25.358 1.00 36.09 214 ASP A O 1
ATOM 1608 N N . SER A 1 215 ? 7.690 -20.360 27.134 1.00 35.12 215 SER A N 1
ATOM 1609 C CA . SER A 1 215 ? 8.055 -21.681 26.615 1.00 35.12 215 SER A CA 1
ATOM 1610 C C . SER A 1 215 ? 6.898 -22.362 25.873 1.00 35.12 215 SER A C 1
ATOM 1612 O O . SER A 1 215 ? 6.775 -23.586 25.882 1.00 35.12 215 SER A O 1
ATOM 1614 N N . ASN A 1 216 ? 6.058 -21.567 25.198 1.00 33.69 216 ASN A N 1
ATOM 1615 C CA . ASN A 1 216 ? 4.829 -22.030 24.551 1.00 33.69 216 ASN A CA 1
ATOM 1616 C C . ASN A 1 216 ? 4.675 -21.605 23.072 1.00 33.69 216 ASN A C 1
ATOM 1618 O O . ASN A 1 216 ? 3.582 -21.279 22.617 1.00 33.69 216 ASN A O 1
ATOM 1622 N N . GLY A 1 217 ? 5.765 -21.617 22.296 1.00 32.09 217 GLY A N 1
ATOM 1623 C CA . GLY A 1 217 ? 5.740 -21.628 20.819 1.00 32.09 217 GLY A CA 1
ATOM 1624 C C . GLY A 1 217 ? 5.268 -20.355 20.094 1.00 32.09 217 GLY A C 1
ATOM 1625 O O . GLY A 1 217 ? 5.538 -20.212 18.903 1.00 32.09 217 GLY A O 1
ATOM 1626 N N . GLY A 1 218 ? 4.616 -19.416 20.780 1.00 33.19 218 GLY A N 1
ATOM 1627 C CA . GLY A 1 218 ? 4.434 -18.045 20.309 1.00 33.19 218 GLY A CA 1
ATOM 1628 C C . GLY A 1 218 ? 5.735 -17.260 20.471 1.00 33.19 218 GLY A C 1
ATOM 1629 O O . GLY A 1 218 ? 6.384 -17.355 21.511 1.00 33.19 218 GLY A O 1
ATOM 1630 N N . LYS A 1 219 ? 6.135 -16.489 19.449 1.00 37.44 219 LYS A N 1
ATOM 1631 C CA . LYS A 1 219 ? 7.288 -15.580 19.565 1.00 37.44 219 LYS A CA 1
ATOM 1632 C C . LYS A 1 219 ? 7.068 -14.610 20.737 1.00 37.44 219 LYS A C 1
ATOM 1634 O O . LYS A 1 219 ? 5.943 -14.171 20.966 1.00 37.44 219 LYS A O 1
ATOM 1639 N N . ALA A 1 220 ? 8.155 -14.323 21.456 1.00 37.06 220 ALA A N 1
ATOM 1640 C CA . ALA A 1 220 ? 8.170 -13.623 22.740 1.00 37.06 220 ALA A CA 1
ATOM 1641 C C . ALA A 1 220 ? 7.413 -12.282 22.742 1.00 37.06 220 ALA A C 1
ATOM 1643 O O . ALA A 1 220 ? 7.216 -11.653 21.701 1.00 37.06 220 ALA A O 1
ATOM 1644 N N . GLY A 1 221 ? 7.000 -11.855 23.939 1.00 41.53 221 GLY A N 1
ATOM 1645 C CA . GLY A 1 221 ? 6.151 -10.688 24.148 1.00 41.53 221 GLY A CA 1
ATOM 1646 C C . GLY A 1 221 ? 6.747 -9.386 23.615 1.00 41.53 221 GLY A C 1
ATOM 1647 O O . GLY A 1 221 ? 7.460 -8.691 24.329 1.00 41.53 221 GLY A O 1
ATOM 1648 N N . LYS A 1 222 ? 6.358 -9.007 22.392 1.00 49.69 222 LYS A N 1
ATOM 1649 C CA . LYS A 1 222 ? 6.299 -7.596 21.998 1.00 49.69 222 LYS A CA 1
ATOM 1650 C C . LYS A 1 222 ? 5.404 -6.872 23.013 1.00 49.69 222 LYS A C 1
ATOM 1652 O O . LYS A 1 222 ? 4.394 -7.435 23.452 1.00 49.69 222 LYS A O 1
ATOM 1657 N N . GLY A 1 223 ? 5.731 -5.623 23.347 1.00 57.75 223 GLY A N 1
ATOM 1658 C CA . GLY A 1 223 ? 4.792 -4.765 24.068 1.00 57.75 223 GLY A CA 1
ATOM 1659 C C . GLY A 1 223 ? 3.495 -4.594 23.267 1.00 57.75 223 GLY A C 1
ATOM 1660 O O . GLY A 1 223 ? 3.364 -5.074 22.142 1.00 57.75 223 GLY A O 1
ATOM 1661 N N . ASP A 1 224 ? 2.492 -3.936 23.843 1.00 81.56 224 ASP A N 1
ATOM 1662 C CA . ASP A 1 224 ? 1.145 -3.933 23.265 1.00 81.56 224 ASP A CA 1
ATOM 1663 C C . ASP A 1 224 ? 1.063 -3.118 21.955 1.00 81.56 224 ASP A C 1
ATOM 1665 O O . ASP A 1 224 ? 0.712 -1.938 21.951 1.00 81.56 224 ASP A O 1
ATOM 1669 N N . THR A 1 225 ? 1.374 -3.768 20.828 1.00 85.94 225 THR A N 1
ATOM 1670 C CA . THR A 1 225 ? 1.329 -3.228 19.460 1.00 85.94 225 THR A CA 1
ATOM 1671 C C . THR A 1 225 ? 0.001 -2.533 19.168 1.00 85.94 225 THR A C 1
ATOM 1673 O O . THR A 1 225 ? -0.022 -1.482 18.529 1.00 85.94 225 THR A O 1
ATOM 1676 N N . ARG A 1 226 ? -1.106 -3.076 19.692 1.00 91.44 226 ARG A N 1
ATOM 1677 C CA . ARG A 1 226 ? -2.441 -2.500 19.524 1.00 91.44 226 ARG A CA 1
ATOM 1678 C C . ARG A 1 226 ? -2.553 -1.143 20.220 1.00 91.44 226 ARG A C 1
ATOM 1680 O O . ARG A 1 226 ? -3.173 -0.248 19.657 1.00 91.44 226 ARG A O 1
ATOM 1687 N N . LYS A 1 227 ? -1.937 -0.955 21.396 1.00 89.50 227 LYS A N 1
ATOM 1688 C CA . LYS A 1 227 ? -1.878 0.359 22.072 1.00 89.50 227 LYS A CA 1
ATOM 1689 C C . LYS A 1 227 ? -1.048 1.381 21.299 1.00 89.50 227 LYS A C 1
ATOM 1691 O O . LYS A 1 227 ? -1.427 2.546 21.293 1.00 89.50 227 LYS A O 1
ATOM 1696 N N . VAL A 1 228 ? 0.044 0.969 20.652 1.00 90.62 228 VAL A N 1
ATOM 1697 C CA . VAL A 1 228 ? 0.856 1.882 19.824 1.00 90.62 228 VAL A CA 1
ATOM 1698 C C . VAL A 1 228 ? 0.033 2.363 18.628 1.00 90.62 228 VAL A C 1
ATOM 1700 O O . VAL A 1 228 ? -0.117 3.564 18.440 1.00 90.62 228 VAL A O 1
ATOM 1703 N N . VAL A 1 229 ? -0.614 1.437 17.909 1.00 92.62 229 VAL A N 1
ATOM 1704 C CA . VAL A 1 229 ? -1.546 1.755 16.811 1.00 92.62 229 VAL A CA 1
ATOM 1705 C C . VAL A 1 229 ? -2.727 2.618 17.287 1.00 92.62 229 VAL A C 1
ATOM 1707 O O . VAL A 1 229 ? -3.144 3.533 16.583 1.00 92.62 229 VAL A O 1
ATOM 1710 N N . GLN A 1 230 ? -3.246 2.377 18.496 1.00 92.81 230 GLN A N 1
ATOM 1711 C CA . GLN A 1 230 ? -4.312 3.184 19.106 1.00 92.81 230 GLN A CA 1
ATOM 1712 C C . GLN A 1 230 ? -3.876 4.621 19.440 1.00 92.81 230 GLN A C 1
ATOM 1714 O O . GLN A 1 230 ? -4.722 5.511 19.507 1.00 92.81 230 GLN A O 1
ATOM 1719 N N . ALA A 1 231 ? -2.584 4.846 19.686 1.00 92.06 231 ALA A N 1
ATOM 1720 C CA . ALA A 1 231 ? -2.034 6.142 20.073 1.00 92.06 231 ALA A CA 1
ATOM 1721 C C . ALA A 1 231 ? -1.620 7.022 18.877 1.00 92.06 231 ALA A C 1
ATOM 1723 O O . ALA A 1 231 ? -1.245 8.174 19.085 1.00 92.06 231 ALA A O 1
ATOM 1724 N N . CYS A 1 232 ? -1.674 6.514 17.640 1.00 92.44 232 CYS A N 1
ATOM 1725 C CA . CYS A 1 232 ? -1.294 7.275 16.450 1.00 92.44 232 CYS A CA 1
ATOM 1726 C C . CYS A 1 232 ? -2.229 8.477 16.207 1.00 92.44 232 CYS A C 1
ATOM 1728 O O . CYS A 1 232 ? -3.433 8.316 16.012 1.00 92.44 232 CYS A O 1
ATOM 1730 N N . GLU A 1 233 ? -1.667 9.687 16.128 1.00 92.94 233 GLU A N 1
ATOM 1731 C CA . GLU A 1 233 ? -2.404 10.903 15.754 1.00 92.94 233 GLU A CA 1
ATOM 1732 C C . GLU A 1 233 ? -2.609 10.979 14.227 1.00 92.94 233 GLU A C 1
ATOM 1734 O O . GLU A 1 233 ? -1.776 11.492 13.473 1.00 92.94 233 GLU A O 1
ATOM 1739 N N . LEU A 1 234 ? -3.734 10.437 13.755 1.00 93.81 234 LEU A N 1
ATOM 1740 C CA . LEU A 1 234 ? -4.063 10.325 12.329 1.00 93.81 234 LEU A CA 1
ATOM 1741 C C . LEU A 1 234 ? -4.403 11.695 11.711 1.00 93.81 234 LEU A C 1
ATOM 1743 O O . LEU A 1 234 ? -5.257 12.421 12.219 1.00 93.81 234 LEU A O 1
ATOM 1747 N N . SER A 1 235 ? -3.747 12.065 10.605 1.00 92.12 235 SER A N 1
ATOM 1748 C CA . SER A 1 235 ? -3.997 13.338 9.901 1.00 92.12 235 SER A CA 1
ATOM 1749 C C . SER A 1 235 ? -3.405 13.363 8.485 1.00 92.12 235 SER A C 1
ATOM 1751 O O . SER A 1 235 ? -2.391 12.722 8.226 1.00 92.12 235 SER A O 1
ATOM 1753 N N . GLY A 1 236 ? -3.975 14.158 7.570 1.00 91.69 236 GLY A N 1
ATOM 1754 C CA . GLY A 1 236 ? -3.568 14.157 6.151 1.00 91.69 236 GLY A CA 1
ATOM 1755 C C . GLY A 1 236 ? -3.830 12.797 5.497 1.00 91.69 236 GLY A C 1
ATOM 1756 O O . GLY A 1 236 ? -4.733 12.080 5.932 1.00 91.69 236 GLY A O 1
ATOM 1757 N N . PHE A 1 237 ? -3.037 12.397 4.507 1.00 94.19 237 PHE A N 1
ATOM 1758 C CA . PHE A 1 237 ? -3.092 11.031 3.983 1.00 94.19 237 PHE A CA 1
ATOM 1759 C C . PHE A 1 237 ? -2.349 10.051 4.911 1.00 94.19 237 PHE A C 1
ATOM 1761 O O . PHE A 1 237 ? -1.120 10.039 4.952 1.00 94.19 237 PHE A O 1
ATOM 1768 N N . THR A 1 238 ? -3.087 9.226 5.664 1.00 96.19 238 THR A N 1
ATOM 1769 C CA . THR A 1 238 ? -2.524 8.204 6.569 1.00 96.19 238 THR A CA 1
ATOM 1770 C C . THR A 1 238 ? -3.047 6.817 6.205 1.00 96.19 238 THR A C 1
ATOM 1772 O O . THR A 1 238 ? -4.242 6.647 5.957 1.00 96.19 238 THR A O 1
ATOM 1775 N N . MET A 1 239 ? -2.172 5.811 6.206 1.00 97.69 239 MET A N 1
ATOM 1776 C CA . MET A 1 239 ? -2.515 4.409 5.947 1.00 97.69 239 MET A CA 1
ATOM 1777 C C . MET A 1 239 ? -1.905 3.471 6.996 1.00 97.69 239 MET A C 1
ATOM 1779 O O . MET A 1 239 ? -1.001 3.850 7.741 1.00 97.69 239 MET A O 1
ATOM 1783 N N . ILE A 1 240 ? -2.395 2.236 7.028 1.00 97.44 240 ILE A N 1
ATOM 1784 C CA . ILE A 1 240 ? -1.880 1.115 7.824 1.00 97.44 240 ILE A CA 1
ATOM 1785 C C . ILE A 1 240 ? -1.569 -0.062 6.894 1.00 97.44 240 ILE A C 1
ATOM 1787 O O . ILE A 1 240 ? -2.381 -0.374 6.018 1.00 97.44 240 ILE A O 1
ATOM 1791 N N . GLY A 1 241 ? -0.419 -0.708 7.093 1.00 95.88 241 GLY A N 1
ATOM 1792 C CA . GLY A 1 241 ? 0.043 -1.837 6.282 1.00 95.88 241 GLY A CA 1
ATOM 1793 C C . GLY A 1 241 ? 0.330 -3.087 7.105 1.00 95.88 241 GLY A C 1
ATOM 1794 O O . GLY A 1 241 ? 0.850 -3.012 8.226 1.00 95.88 241 GLY A O 1
ATOM 1795 N N . ALA A 1 242 ? -0.028 -4.246 6.554 1.00 95.12 242 ALA A N 1
ATOM 1796 C CA . ALA A 1 242 ? 0.122 -5.553 7.181 1.00 95.12 242 ALA A CA 1
ATOM 1797 C C . ALA A 1 242 ? 0.555 -6.639 6.191 1.00 95.12 242 ALA A C 1
ATOM 1799 O O . ALA A 1 242 ? 0.246 -6.584 5.001 1.00 95.12 242 ALA A O 1
ATOM 1800 N N . TYR A 1 243 ? 1.223 -7.667 6.717 1.00 94.25 243 TYR A N 1
ATOM 1801 C CA . TYR A 1 243 ? 1.847 -8.737 5.933 1.00 94.25 243 TYR A CA 1
ATOM 1802 C C . TYR A 1 243 ? 1.482 -10.122 6.502 1.00 94.25 243 TYR A C 1
ATOM 1804 O O . TYR A 1 243 ? 1.342 -10.272 7.724 1.00 94.25 243 TYR A O 1
ATOM 1812 N N . PRO A 1 244 ? 1.317 -11.156 5.658 1.00 93.19 244 PRO A N 1
ATOM 1813 C CA . PRO A 1 244 ? 0.828 -12.463 6.078 1.00 93.19 244 PRO A CA 1
ATOM 1814 C C . PRO A 1 244 ? 1.865 -13.195 6.940 1.00 93.19 244 PRO A C 1
ATOM 1816 O O . PRO A 1 244 ? 3.022 -13.366 6.550 1.00 93.19 244 PRO A O 1
ATOM 1819 N N . GLY A 1 245 ? 1.442 -13.655 8.118 1.00 82.94 245 GLY A N 1
ATOM 1820 C CA . GLY A 1 245 ? 2.272 -14.421 9.052 1.00 82.94 245 GLY A CA 1
ATOM 1821 C C . GLY A 1 245 ? 3.428 -13.644 9.690 1.00 82.94 245 GLY A C 1
ATOM 1822 O O . GLY A 1 245 ? 4.365 -14.278 10.171 1.00 82.94 245 GLY A O 1
ATOM 1823 N N . GLY A 1 246 ? 3.405 -12.305 9.654 1.00 63.75 246 GLY A N 1
ATOM 1824 C CA . GLY A 1 246 ? 4.460 -11.473 10.247 1.00 63.75 246 GLY A CA 1
ATOM 1825 C C . GLY A 1 246 ? 5.841 -11.689 9.628 1.00 63.75 246 GLY A C 1
ATOM 1826 O O . GLY A 1 246 ? 6.848 -11.576 10.326 1.00 63.75 246 GLY A O 1
ATOM 1827 N N . LYS A 1 247 ? 5.892 -12.060 8.341 1.00 61.28 247 LYS A N 1
ATOM 1828 C CA . LYS A 1 247 ? 7.144 -12.181 7.588 1.00 61.28 247 LYS A CA 1
ATOM 1829 C C . LYS A 1 247 ? 7.845 -10.824 7.521 1.00 61.28 247 LYS A C 1
ATOM 1831 O O . LYS A 1 247 ? 7.196 -9.813 7.251 1.00 61.28 247 LYS A O 1
ATOM 1836 N N . ASP A 1 248 ? 9.163 -10.832 7.706 1.00 60.38 248 ASP A N 1
ATOM 1837 C CA . ASP A 1 248 ? 10.003 -9.683 7.380 1.00 60.38 248 ASP A CA 1
ATOM 1838 C C . ASP A 1 248 ? 9.815 -9.358 5.895 1.00 60.38 248 ASP A C 1
ATOM 1840 O O . ASP A 1 248 ? 9.923 -10.236 5.034 1.00 60.38 248 ASP A O 1
ATOM 1844 N N . TRP A 1 249 ? 9.479 -8.106 5.597 1.00 61.94 249 TRP A N 1
ATOM 1845 C CA . TRP A 1 249 ? 9.230 -7.660 4.236 1.00 61.94 249 TRP A CA 1
ATOM 1846 C C . TRP A 1 249 ? 10.476 -6.972 3.673 1.00 61.94 249 TRP A C 1
ATOM 1848 O O . TRP A 1 249 ? 11.144 -6.185 4.343 1.00 61.94 249 TRP A O 1
ATOM 1858 N N . THR A 1 250 ? 10.799 -7.279 2.420 1.00 72.19 250 THR A N 1
ATOM 1859 C CA . THR A 1 250 ? 11.949 -6.724 1.697 1.00 72.19 250 THR A CA 1
ATOM 1860 C C . THR A 1 250 ? 11.518 -5.564 0.798 1.00 72.19 250 THR A C 1
ATOM 1862 O O . THR A 1 250 ? 10.441 -5.598 0.201 1.00 72.19 250 THR A O 1
ATOM 1865 N N . TRP A 1 251 ? 12.348 -4.522 0.701 1.00 82.56 251 TRP A N 1
ATOM 1866 C CA . TRP A 1 251 ? 12.154 -3.382 -0.207 1.00 82.56 251 TRP A CA 1
ATOM 1867 C C . TRP A 1 251 ? 12.908 -3.624 -1.519 1.00 82.56 251 TRP A C 1
ATOM 1869 O O . TRP A 1 251 ? 14.101 -3.934 -1.491 1.00 82.56 251 TRP A O 1
ATOM 1879 N N . ALA A 1 252 ? 12.250 -3.454 -2.666 1.00 82.56 252 ALA A N 1
ATOM 1880 C CA . ALA A 1 252 ? 12.897 -3.514 -3.973 1.00 82.56 252 ALA A CA 1
ATOM 1881 C C . ALA A 1 252 ? 12.352 -2.447 -4.927 1.00 82.56 252 ALA A C 1
ATOM 1883 O O . ALA A 1 252 ? 11.157 -2.177 -4.955 1.00 82.56 252 ALA A O 1
ATOM 1884 N N . GLU A 1 253 ? 13.231 -1.875 -5.748 1.00 87.94 253 GLU A N 1
ATOM 1885 C CA . GLU A 1 253 ? 12.896 -0.838 -6.730 1.00 87.94 253 GLU A CA 1
ATOM 1886 C C . GLU A 1 253 ? 13.073 -1.347 -8.172 1.00 87.94 253 GLU A C 1
ATOM 1888 O O . GLU A 1 253 ? 13.482 -2.492 -8.425 1.00 87.94 253 GLU A O 1
ATOM 1893 N N . GLY A 1 254 ? 12.721 -0.496 -9.140 1.00 79.38 254 GLY A N 1
ATOM 1894 C CA . GLY A 1 254 ? 12.793 -0.801 -10.566 1.00 79.38 254 GLY A CA 1
ATOM 1895 C C . GLY A 1 254 ? 14.160 -1.327 -11.002 1.00 79.38 254 GLY A C 1
ATOM 1896 O O . GLY A 1 254 ? 15.189 -0.695 -10.786 1.00 79.38 254 GLY A O 1
ATOM 1897 N N . GLY A 1 255 ? 14.168 -2.493 -11.646 1.00 82.81 255 GLY A N 1
ATOM 1898 C CA . GLY A 1 255 ? 15.377 -3.124 -12.173 1.00 82.81 255 GLY A CA 1
ATOM 1899 C C . GLY A 1 255 ? 16.001 -4.188 -11.267 1.00 82.81 255 GLY A C 1
ATOM 1900 O O . GLY A 1 255 ? 16.725 -5.039 -11.780 1.00 82.81 255 GLY A O 1
ATOM 1901 N N . ALA A 1 256 ? 15.701 -4.201 -9.961 1.00 85.06 256 ALA A N 1
ATOM 1902 C CA . ALA A 1 256 ? 16.416 -5.037 -8.985 1.00 85.06 256 ALA A CA 1
ATOM 1903 C C . ALA A 1 256 ? 16.326 -6.559 -9.241 1.00 85.06 256 ALA A C 1
ATOM 1905 O O . ALA A 1 256 ? 17.254 -7.282 -8.892 1.00 85.06 256 ALA A O 1
ATOM 1906 N N . HIS A 1 257 ? 15.251 -7.034 -9.884 1.00 92.56 257 HIS A N 1
ATOM 1907 C CA . HIS A 1 257 ? 15.005 -8.460 -10.161 1.00 92.56 257 HIS A CA 1
ATOM 1908 C C . HIS A 1 257 ? 14.882 -8.783 -11.662 1.00 92.56 257 HIS A C 1
ATOM 1910 O O . HIS A 1 257 ? 14.288 -9.793 -12.037 1.00 92.5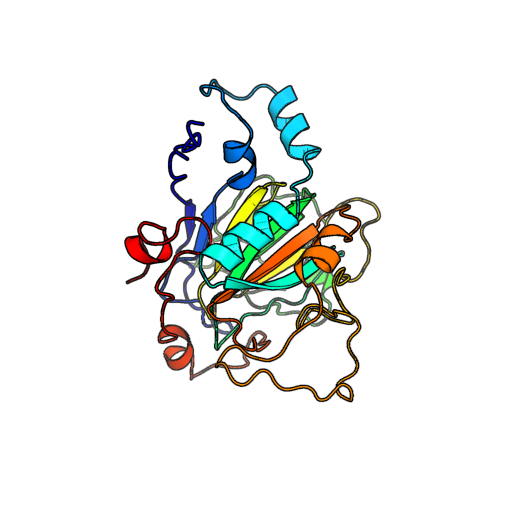6 257 HIS A O 1
ATOM 1916 N N . VAL A 1 258 ? 15.403 -7.927 -12.552 1.00 89.44 258 VAL A N 1
ATOM 1917 C CA . VAL A 1 258 ? 15.303 -8.147 -14.007 1.00 89.44 258 VAL A CA 1
ATOM 1918 C C . VAL A 1 258 ? 16.000 -9.451 -14.401 1.00 89.44 258 VAL A C 1
ATOM 1920 O O . VAL A 1 258 ? 17.212 -9.592 -14.257 1.00 89.44 258 VAL A O 1
ATOM 1923 N N . GLY A 1 259 ? 15.214 -10.390 -14.933 1.00 90.38 259 GLY A N 1
ATOM 1924 C CA . GLY A 1 259 ? 15.654 -11.747 -15.271 1.00 90.38 259 GLY A CA 1
ATOM 1925 C C . GLY A 1 259 ? 15.283 -12.826 -14.245 1.00 90.38 259 GLY A C 1
ATOM 1926 O O . GLY A 1 259 ? 15.486 -13.995 -14.549 1.00 90.38 259 GLY A O 1
ATOM 1927 N N . ASP A 1 260 ? 14.706 -12.465 -13.091 1.00 92.75 260 ASP A N 1
ATOM 1928 C CA . ASP A 1 260 ? 14.252 -13.395 -12.035 1.00 92.75 260 ASP A CA 1
ATOM 1929 C C . ASP A 1 260 ? 12.830 -13.060 -11.522 1.00 92.75 260 ASP A C 1
ATOM 1931 O O . ASP A 1 260 ? 12.485 -13.238 -10.354 1.00 92.75 260 ASP A O 1
ATOM 1935 N N . PHE A 1 261 ? 11.962 -12.545 -12.400 1.00 95.81 261 PHE A N 1
ATOM 1936 C CA . PHE A 1 261 ? 10.565 -12.253 -12.042 1.00 95.81 261 PHE A CA 1
ATOM 1937 C C . PHE A 1 261 ? 9.755 -13.525 -11.733 1.00 95.81 261 PHE A C 1
ATOM 1939 O O . PHE A 1 261 ? 8.850 -13.487 -10.901 1.00 95.81 261 PHE A O 1
ATOM 1946 N N . GLU A 1 262 ? 10.116 -14.669 -12.330 1.00 95.44 262 GLU A N 1
ATOM 1947 C CA . GLU A 1 262 ? 9.446 -15.955 -12.091 1.00 95.44 262 GLU A CA 1
ATOM 1948 C C . GLU A 1 262 ? 9.491 -16.376 -10.615 1.00 95.44 262 GLU A C 1
ATOM 1950 O O . GLU A 1 262 ? 8.495 -16.889 -10.104 1.00 95.44 262 GLU A O 1
ATOM 1955 N N . ARG A 1 263 ? 10.590 -16.107 -9.891 1.00 94.62 263 ARG A N 1
ATOM 1956 C CA . ARG A 1 263 ? 10.677 -16.352 -8.441 1.00 94.62 263 ARG A CA 1
ATOM 1957 C C . ARG A 1 263 ? 9.581 -15.605 -7.672 1.00 94.62 263 ARG A C 1
ATOM 1959 O O . ARG A 1 263 ? 8.973 -16.179 -6.772 1.00 94.62 263 ARG A O 1
ATOM 1966 N N . ILE A 1 264 ? 9.319 -14.353 -8.043 1.00 95.00 264 ILE A N 1
ATOM 1967 C CA . ILE A 1 264 ? 8.364 -13.459 -7.367 1.00 95.00 264 ILE A CA 1
ATOM 1968 C C . ILE A 1 264 ? 6.915 -13.852 -7.697 1.00 95.00 264 ILE A C 1
ATOM 1970 O O . ILE A 1 264 ? 6.044 -13.830 -6.829 1.00 95.00 264 ILE A O 1
ATOM 1974 N N . TRP A 1 265 ? 6.652 -14.299 -8.927 1.00 96.06 265 TRP A N 1
ATOM 1975 C CA . TRP A 1 265 ? 5.334 -14.808 -9.333 1.00 96.06 265 TRP A CA 1
ATOM 1976 C C . TRP A 1 265 ? 4.933 -16.123 -8.641 1.00 96.06 265 TRP A C 1
ATOM 1978 O O . TRP A 1 265 ? 3.757 -16.477 -8.655 1.00 96.06 265 TRP A O 1
ATOM 1988 N N . ASN A 1 266 ? 5.885 -16.829 -8.022 1.00 94.94 266 ASN A N 1
ATOM 1989 C CA . ASN A 1 266 ? 5.662 -18.082 -7.294 1.00 94.94 266 ASN A CA 1
ATOM 1990 C C . ASN A 1 266 ? 5.639 -17.913 -5.756 1.00 94.94 266 ASN A C 1
ATOM 1992 O O . ASN A 1 266 ? 5.716 -18.908 -5.032 1.00 94.94 266 ASN A O 1
ATOM 1996 N N . ILE A 1 267 ? 5.525 -16.685 -5.229 1.00 93.88 267 ILE A N 1
ATOM 1997 C CA . ILE A 1 267 ? 5.331 -16.467 -3.786 1.00 93.88 267 ILE A CA 1
ATOM 1998 C C . ILE A 1 267 ? 3.967 -17.020 -3.344 1.00 93.88 267 ILE A C 1
ATOM 2000 O O . ILE A 1 267 ? 2.916 -16.642 -3.860 1.00 93.88 267 ILE A O 1
ATOM 2004 N N . GLU A 1 268 ? 3.994 -17.910 -2.350 1.00 93.44 268 GLU A N 1
ATOM 2005 C CA . GLU A 1 268 ? 2.829 -18.644 -1.844 1.00 93.44 268 GLU A CA 1
ATOM 2006 C C . GLU A 1 268 ? 1.695 -17.713 -1.382 1.00 93.44 268 GLU A C 1
ATOM 2008 O O . GLU A 1 268 ? 1.919 -16.770 -0.614 1.00 93.44 268 GLU A O 1
ATOM 2013 N N . LYS A 1 269 ? 0.464 -17.977 -1.844 1.00 92.69 269 LYS A N 1
ATOM 2014 C CA . LYS A 1 269 ? -0.719 -17.203 -1.447 1.00 92.69 269 LYS A CA 1
ATOM 2015 C C . LYS A 1 269 ? -1.157 -17.539 -0.007 1.00 92.69 269 LYS A C 1
ATOM 2017 O O . LYS A 1 269 ? -1.166 -18.716 0.351 1.00 92.69 269 LYS A O 1
ATOM 2022 N N . PRO A 1 270 ? -1.539 -16.552 0.825 1.00 93.25 270 PRO A N 1
ATOM 2023 C CA . PRO A 1 270 ? -1.986 -16.803 2.197 1.00 93.25 270 PRO A CA 1
ATOM 2024 C C . PRO A 1 270 ? -3.311 -17.577 2.253 1.00 93.25 270 PRO A C 1
ATOM 2026 O O . PRO A 1 270 ? -4.174 -17.396 1.400 1.00 93.25 270 PRO A O 1
ATOM 2029 N N . GLU A 1 271 ? -3.509 -18.393 3.296 1.00 92.19 271 GLU A N 1
ATOM 2030 C CA . GLU A 1 271 ? -4.749 -19.173 3.488 1.00 92.19 271 GLU A CA 1
ATOM 2031 C C . GLU A 1 271 ? -5.989 -18.278 3.690 1.00 92.19 271 GLU A C 1
ATOM 2033 O O . GLU A 1 271 ? -7.108 -18.643 3.321 1.00 92.19 271 GLU A O 1
ATOM 2038 N N . LEU A 1 272 ? -5.803 -17.104 4.298 1.00 94.44 272 LEU A N 1
ATOM 2039 C CA . LEU A 1 272 ? -6.869 -16.170 4.646 1.00 94.44 272 LEU A CA 1
ATOM 2040 C C . LEU A 1 272 ? -6.649 -14.824 3.958 1.00 94.44 272 LEU A C 1
ATOM 2042 O O . LEU A 1 272 ? -5.579 -14.222 4.063 1.00 94.44 272 LEU A O 1
ATOM 2046 N N . ASP A 1 273 ? -7.701 -14.331 3.308 1.00 95.69 273 ASP A N 1
ATOM 2047 C CA . ASP A 1 273 ? -7.783 -12.948 2.854 1.00 95.69 273 ASP A CA 1
ATOM 2048 C C . ASP A 1 273 ? -7.801 -12.003 4.076 1.00 95.69 273 ASP A C 1
ATOM 2050 O O . ASP A 1 273 ? -8.538 -12.266 5.032 1.00 95.69 273 ASP A O 1
ATOM 2054 N N . PRO A 1 274 ? -7.014 -10.915 4.076 1.00 95.88 274 PRO A N 1
ATOM 2055 C CA . PRO A 1 274 ? -6.858 -10.029 5.234 1.00 95.88 274 PRO A CA 1
ATOM 2056 C C . PRO A 1 274 ? -8.156 -9.321 5.634 1.00 95.88 274 PRO A C 1
ATOM 2058 O O . PRO A 1 274 ? -8.346 -9.000 6.806 1.00 95.88 274 PRO A O 1
ATOM 2061 N N . LEU A 1 275 ? -9.060 -9.093 4.682 1.00 95.06 275 LEU A N 1
ATOM 2062 C CA . LEU A 1 275 ? -10.300 -8.346 4.877 1.00 95.06 275 LEU A CA 1
ATOM 2063 C C . LEU A 1 275 ? -11.491 -9.279 5.124 1.00 95.06 275 LEU A C 1
ATOM 2065 O O . LEU A 1 275 ? -12.403 -8.947 5.878 1.00 95.06 275 LEU A O 1
ATOM 2069 N N . THR A 1 276 ? -11.492 -10.452 4.486 1.00 92.19 276 THR A N 1
ATOM 2070 C CA . THR A 1 276 ? -12.688 -11.305 4.337 1.00 92.19 276 THR A CA 1
ATOM 2071 C C . THR A 1 276 ? -12.443 -12.805 4.596 1.00 92.19 276 THR A C 1
ATOM 2073 O O . THR A 1 276 ? -13.364 -13.625 4.517 1.00 92.19 276 THR A O 1
ATOM 2076 N N . GLY A 1 277 ? -11.224 -13.191 4.978 1.00 93.00 277 GLY A N 1
ATOM 2077 C CA . GLY A 1 277 ? -10.885 -14.532 5.452 1.00 93.00 277 GLY A CA 1
ATOM 2078 C C . GLY A 1 277 ? -10.984 -15.632 4.384 1.00 93.00 277 GLY A C 1
ATOM 2079 O O . GLY A 1 277 ? -10.388 -15.557 3.310 1.00 93.00 277 GLY A O 1
ATOM 2080 N N . ARG A 1 278 ? -11.706 -16.717 4.698 1.00 89.69 278 ARG A N 1
ATOM 2081 C CA . ARG A 1 278 ? -11.740 -17.951 3.876 1.00 89.69 278 ARG A CA 1
ATOM 2082 C C . ARG A 1 278 ? -12.498 -17.834 2.549 1.00 89.69 278 ARG A C 1
ATOM 2084 O O . ARG A 1 278 ? -12.351 -18.711 1.708 1.00 89.69 278 ARG A O 1
ATOM 2091 N N . LYS A 1 279 ? -13.333 -16.807 2.385 1.00 82.50 279 LYS A N 1
ATOM 2092 C CA . LYS A 1 279 ? -14.139 -16.542 1.176 1.00 82.50 279 LYS A CA 1
ATOM 2093 C C . LYS A 1 279 ? -13.855 -15.141 0.640 1.00 82.50 279 LYS A C 1
ATOM 2095 O O . LYS A 1 279 ? -14.765 -14.362 0.385 1.00 82.50 279 LYS A O 1
ATOM 2100 N N . GLY A 1 280 ? -12.577 -14.788 0.652 1.00 83.94 280 GLY A N 1
ATOM 2101 C CA . GLY A 1 280 ? -12.109 -13.481 0.230 1.00 83.94 280 GLY A CA 1
ATOM 2102 C C . GLY A 1 280 ? -11.453 -13.493 -1.131 1.00 83.94 280 GLY A C 1
ATOM 2103 O O . GLY A 1 280 ? -11.169 -14.559 -1.681 1.00 83.94 280 GLY A O 1
ATOM 2104 N N . GLY A 1 281 ? -11.165 -12.301 -1.643 1.00 91.06 281 GLY A N 1
ATOM 2105 C CA . GLY A 1 281 ? -10.626 -12.118 -2.983 1.00 91.06 281 GLY A CA 1
ATOM 2106 C C . GLY A 1 281 ? -9.331 -12.893 -3.244 1.00 91.06 281 GLY A C 1
ATOM 2107 O O . GLY A 1 281 ? -9.184 -13.423 -4.338 1.00 91.06 281 GLY A O 1
ATOM 2108 N N . ILE A 1 282 ? -8.447 -13.085 -2.253 1.00 94.44 282 ILE A N 1
ATOM 2109 C CA . ILE A 1 282 ? -7.289 -13.996 -2.414 1.00 94.44 282 ILE A CA 1
ATOM 2110 C C . ILE A 1 282 ? -7.734 -15.418 -2.796 1.00 94.44 282 ILE A C 1
ATOM 2112 O O . ILE A 1 282 ? -7.192 -16.023 -3.715 1.00 94.44 282 ILE A O 1
ATOM 2116 N N . ASN A 1 283 ? -8.725 -15.972 -2.099 1.00 92.38 283 ASN A N 1
ATOM 2117 C CA . ASN A 1 283 ? -9.156 -17.357 -2.295 1.00 92.38 283 ASN A CA 1
ATOM 2118 C C . ASN A 1 283 ? -10.062 -17.544 -3.525 1.00 92.38 283 ASN A C 1
ATOM 2120 O O . ASN A 1 283 ? -10.145 -18.653 -4.050 1.00 92.38 283 ASN A O 1
ATOM 2124 N N . GLU A 1 284 ? -10.734 -16.483 -3.979 1.00 93.00 284 GLU A N 1
ATOM 2125 C CA . GLU A 1 284 ? -11.682 -16.529 -5.101 1.00 93.00 284 GLU A CA 1
ATOM 2126 C C . GLU A 1 284 ? -11.092 -16.019 -6.431 1.00 93.00 284 GLU A C 1
ATOM 2128 O O . GLU A 1 284 ? -11.573 -16.415 -7.493 1.00 93.00 284 GLU A O 1
ATOM 2133 N N . LEU A 1 285 ? -10.053 -15.172 -6.392 1.00 94.50 285 LEU A N 1
ATOM 2134 C CA . LEU A 1 285 ? -9.510 -14.465 -7.564 1.00 94.50 285 LEU A CA 1
ATOM 2135 C C . LEU A 1 285 ? -8.012 -14.699 -7.811 1.00 94.50 285 LEU A C 1
ATOM 2137 O O . LEU A 1 285 ? -7.550 -14.411 -8.915 1.00 94.50 285 LEU A O 1
ATOM 2141 N N . TRP A 1 286 ? -7.244 -15.201 -6.834 1.00 95.19 286 TRP A N 1
ATOM 2142 C CA . TRP A 1 286 ? -5.856 -15.620 -7.070 1.00 95.19 286 TRP A CA 1
ATOM 2143 C C . TRP A 1 286 ? -5.803 -17.123 -7.356 1.00 95.19 286 TRP A C 1
ATOM 2145 O O . TRP A 1 286 ? -6.295 -17.932 -6.561 1.00 95.19 286 TRP A O 1
ATOM 2155 N N . ALA A 1 287 ? -5.186 -17.493 -8.481 1.00 81.25 287 ALA A N 1
ATOM 2156 C CA . ALA A 1 287 ? -5.018 -18.880 -8.926 1.00 81.25 287 ALA A CA 1
ATOM 2157 C C . ALA A 1 287 ? -4.050 -19.642 -8.011 1.00 81.25 287 ALA A C 1
ATOM 2159 O O . ALA A 1 287 ? -2.922 -19.146 -7.814 1.00 81.25 287 ALA A O 1
#

pLDDT: mean 77.99, std 21.05, range [28.25, 98.25]

Radius of gyration: 19.24 Å; chains: 1; bounding box: 47×44×56 Å

Foldseek 3Di:
DDDDPPDQPDQAWDWADFPADQFFLAAPFTKTKGALLQVSSVDPDDDDDDDPVVVVCQQFAFAQLLVLQVLLVVQQWHWFFKKDFFAKDFWWFWLAFKKKKAWGAEFWKKKKHKGFDDPPRCQQRPLDPPDPDWDFFDPVPPDDQCDPVDPDNGMDTGMTMDGGTHNMMITGAGRIIMMIHFSDVPGDHGMDTQQDPDSGGGQQPDDPPPDDDDPDPPDDDDHDSSVSSNPGPDDYTMMIMITHNSDGTDIGGTNPQRPNSVSSNPRDQRCADSSHTNPDCSNVRPD

Secondary structure (DSSP, 8-state):
---------PPPPEEE-----SS----SSPEEEETTHHHHTT--S---S--HHHHHHHHH----HHHHHHHHHHTTEEEEEEEE--S----EE-SS--EEEEEEE--EEEEES--B-SSSHHHHS--S----S-EEPPTTS-S--S-TTTT---B-SS-EEEEE-TT-EEEE-TT--EEEE--STT--SS-EESSSSSSSS------TT-----SSSSPP----HHHHHHT----SSEEEEEEETTPPPPPEETTTTTT-HHHHHTPPPPSSBTTTBTTSHHHHH--

Sequence (287 aa):
MATATTTITMAEPVVYHIPATKLIPNSTQPLLYYPGFFLRSSSSSTASPANPEEEKEKQEAVIDATTVFDLFRQHGWETQWVAKYGLSQPSHYHPETHECMAVLTGPGRIRFGVADLDPDWRRNTPLAAAAVGNTQVPADGTASQASKQGEGVYWEAGGVELTVHAGDAFVIPAGVAHKSYDLAPGAAQEATALTGADFHGVDTGHNDNDGEGDSNGGKAGKGDTRKVVQACELSGFTMIGAYPGGKDWTWAEGGAHVGDFERIWNIEKPELDPLTGRKGGINELWA